Protein AF-A0A661IBY5-F1 (afdb_monomer)

Solvent-accessible surface area (backbone atoms only — not comparable to full-atom values): 14731 Å² total; per-residue (Å²): 134,57,73,58,75,64,47,50,61,53,36,30,60,38,70,73,54,52,90,86,41,91,53,37,62,61,53,56,55,45,55,76,77,47,67,54,70,49,49,44,50,26,24,50,53,49,31,54,47,47,69,77,36,74,86,63,82,76,91,47,66,57,61,52,40,50,54,43,28,51,52,54,51,50,49,51,52,42,51,48,53,51,49,49,52,52,54,47,53,54,40,55,52,47,32,53,56,52,47,72,73,55,27,54,91,99,48,69,50,47,81,74,47,68,88,78,39,56,78,84,49,46,64,60,50,53,54,25,54,53,53,39,53,75,67,70,52,62,72,91,77,50,40,56,61,64,45,45,71,61,52,49,73,69,51,51,54,51,44,55,62,77,42,32,88,76,51,46,72,51,32,48,63,44,79,51,91,97,41,74,44,73,57,53,50,72,68,55,47,54,53,50,51,51,55,52,50,52,42,49,52,27,45,76,68,78,40,72,62,70,47,90,82,49,47,69,61,66,52,48,47,47,53,48,56,52,35,52,44,72,70,51,81,57,64,75,55,41,52,74,61,43,72,80,50,84,80,64,70,83,86,90,124

Mean predicted aligned error: 5.13 Å

pLDDT: mean 91.82, std 5.19, range [57.56, 98.12]

Secondary structure (DSSP, 8-state):
--HHHHHHHHHHHHHT--TTSTTHHHHHHHHHHS-HHHHHHHHHHHHHHHHH-TT---S-HHHHHHHHHHHHHHHHHHHHHHHHHHHHHHHHHHHHHHHHHHSPTT---TTT-TTTS-HHHHHHHHHHHHHHHHTT--GGG--HHHHHHT--HHHHHHHHHHTHHHHGGGGS-EEETTEEEPP--HHHHHHHHHHHHHHHHHHHTTPPP-TTTS-HHHHHHHHHHHHHHTT---HHHHHHH-TT-SS---S--

Radius of gyration: 23.03 Å; Cα contacts (8 Å, |Δi|>4): 219; chains: 1; bounding box: 62×36×64 Å

Foldseek 3Di:
DDPLVVQLVLLCVLLVHDPPDPCSVVLSVCCVPDDSQLLSVLSNVSSVVCVVCVVDDDPDSNVSSVVSSVVLVLLLQLLLLLLVVLLLLLLVLVLVLVQVVQPDVVGQCSLVDLVNDDPLCNVLQVQLVVVCVVVVHDPVPDGSSSSSVSGDLVSSLSVCLVVVVSCQVLQDFDDDPPDTQHRADSVNSNLLSVLSVQQNVCSVVVHRRDCVSPHQARNLASSLSVCVSSVHDCVVVCCVSPVPCPRHDYDRD

Structure (mmCIF, N/CA/C/O backbone):
data_AF-A0A661IBY5-F1
#
_entry.id   AF-A0A661IBY5-F1
#
loop_
_atom_site.group_PDB
_atom_site.id
_atom_site.type_symbol
_atom_site.label_atom_id
_atom_site.label_alt_id
_atom_site.label_comp_id
_atom_site.label_asym_id
_atom_site.label_entity_id
_atom_site.label_seq_id
_atom_site.pdbx_PDB_ins_code
_atom_site.Cartn_x
_atom_site.Cartn_y
_atom_site.Cartn_z
_atom_site.occupancy
_atom_site.B_iso_or_equiv
_atom_site.auth_seq_id
_atom_site.auth_comp_id
_atom_site.auth_asym_id
_atom_site.auth_atom_id
_atom_site.pdbx_PDB_model_num
ATOM 1 N N . MET A 1 1 ? 3.894 2.003 32.533 1.00 57.56 1 MET A N 1
ATOM 2 C CA . MET A 1 1 ? 2.491 2.296 32.175 1.00 57.56 1 MET A CA 1
ATOM 3 C C . MET A 1 1 ? 2.182 1.506 30.915 1.00 57.56 1 MET A C 1
ATOM 5 O O . MET A 1 1 ? 2.933 1.646 29.957 1.00 57.56 1 MET A O 1
ATOM 9 N N . ASN A 1 2 ? 1.214 0.588 30.955 1.00 77.44 2 ASN A N 1
ATOM 10 C CA . ASN A 1 2 ? 0.897 -0.275 29.813 1.00 77.44 2 ASN A CA 1
ATOM 11 C C . ASN A 1 2 ? 0.189 0.558 28.726 1.00 77.44 2 ASN A C 1
ATOM 13 O O . ASN A 1 2 ? -0.515 1.514 29.041 1.00 77.44 2 ASN A O 1
ATOM 17 N N . LEU A 1 3 ? 0.351 0.205 27.449 1.00 73.25 3 LEU A N 1
ATOM 18 C CA . LEU A 1 3 ? -0.340 0.854 26.327 1.00 73.25 3 LEU A CA 1
ATOM 19 C C . LEU A 1 3 ? -1.870 0.834 26.515 1.00 73.25 3 LEU A C 1
ATOM 21 O O . LEU A 1 3 ? -2.556 1.794 26.170 1.00 73.25 3 LEU A O 1
ATOM 25 N N . ILE A 1 4 ? -2.391 -0.222 27.145 1.00 79.75 4 ILE A N 1
ATOM 26 C CA . ILE A 1 4 ? -3.804 -0.346 27.530 1.00 79.75 4 ILE A CA 1
ATOM 27 C C . ILE A 1 4 ? -4.218 0.748 28.527 1.00 79.75 4 ILE A C 1
ATOM 29 O O . ILE A 1 4 ? -5.293 1.331 28.378 1.00 79.75 4 ILE A O 1
ATOM 33 N N . ASP A 1 5 ? -3.360 1.079 29.497 1.00 80.81 5 ASP A N 1
ATOM 34 C CA . ASP A 1 5 ? -3.640 2.101 30.517 1.00 80.81 5 ASP A CA 1
ATOM 35 C C . ASP A 1 5 ? -3.726 3.509 29.910 1.00 80.81 5 ASP A C 1
ATOM 37 O O . ASP A 1 5 ? -4.381 4.385 30.471 1.00 80.81 5 ASP A O 1
ATOM 41 N N . ILE A 1 6 ? -3.085 3.719 28.756 1.00 82.81 6 ILE A N 1
ATOM 42 C CA . ILE A 1 6 ? -3.111 4.981 28.006 1.00 82.81 6 ILE A CA 1
ATOM 43 C C . ILE A 1 6 ? -4.383 5.082 27.158 1.00 82.81 6 ILE A C 1
ATOM 45 O O . ILE A 1 6 ? -5.062 6.104 27.183 1.00 82.81 6 ILE A O 1
ATOM 49 N N . VAL A 1 7 ? -4.725 4.024 26.415 1.00 86.56 7 VAL A N 1
ATOM 50 C CA . VAL A 1 7 ? -5.764 4.097 25.373 1.00 86.56 7 VAL A CA 1
ATOM 51 C C . VAL A 1 7 ? -7.172 3.817 25.906 1.00 86.56 7 VAL A C 1
ATOM 53 O O . VAL A 1 7 ? -8.143 4.407 25.429 1.00 86.56 7 VAL A O 1
ATOM 56 N N . LEU A 1 8 ? -7.323 2.953 26.914 1.00 91.44 8 LEU A N 1
ATOM 57 C CA . LEU A 1 8 ? -8.638 2.631 27.477 1.00 91.44 8 LEU A CA 1
ATOM 58 C C . LEU A 1 8 ? -9.381 3.874 28.019 1.00 91.44 8 LEU A C 1
ATOM 60 O O . LEU A 1 8 ? -10.579 3.995 27.748 1.00 91.44 8 LEU A O 1
ATOM 64 N N . PRO A 1 9 ? -8.740 4.826 28.732 1.00 92.88 9 PRO A N 1
ATOM 65 C CA . PRO A 1 9 ? -9.377 6.090 29.110 1.00 92.88 9 PRO A CA 1
ATOM 66 C C . PRO A 1 9 ? -9.953 6.876 27.925 1.00 92.88 9 PRO A C 1
ATOM 68 O O . PRO A 1 9 ? -11.065 7.400 28.025 1.00 92.88 9 PRO A O 1
ATOM 71 N N . GLU A 1 10 ? -9.241 6.919 26.797 1.00 93.88 10 GLU A N 1
ATOM 72 C CA . GLU A 1 10 ? -9.694 7.610 25.587 1.00 93.88 10 GLU A CA 1
ATOM 73 C C . GLU A 1 10 ? -10.916 6.920 24.974 1.00 93.88 10 GLU A C 1
ATOM 75 O O . GLU A 1 10 ? -11.929 7.573 24.720 1.00 93.88 10 GLU A O 1
ATOM 80 N N . ILE A 1 11 ? -10.873 5.590 24.830 1.00 94.69 11 ILE A N 1
ATOM 81 C CA . ILE A 1 11 ? -12.002 4.796 24.320 1.00 94.69 11 ILE A CA 1
ATOM 82 C C . ILE A 1 11 ? -13.244 5.007 25.196 1.00 94.69 11 ILE A C 1
ATOM 84 O O . ILE A 1 11 ? -14.337 5.246 24.683 1.00 94.69 11 ILE A O 1
ATOM 88 N N . LYS A 1 12 ? -13.093 4.984 26.527 1.00 94.06 12 LYS A N 1
ATOM 89 C CA . LYS A 1 12 ? -14.206 5.235 27.460 1.00 94.06 12 LYS A CA 1
ATOM 90 C C . LYS A 1 12 ? -14.823 6.614 27.264 1.00 94.06 12 LYS A C 1
ATOM 92 O O . LYS A 1 12 ? -16.048 6.737 27.252 1.00 94.06 12 LYS A O 1
ATOM 97 N N . SER A 1 13 ? -13.973 7.632 27.129 1.00 94.19 13 SER A N 1
ATOM 98 C CA . SER A 1 13 ? -14.390 9.016 26.902 1.00 94.19 13 SER A CA 1
ATOM 99 C C . SER A 1 13 ? -15.169 9.140 25.592 1.00 94.19 13 SER A C 1
ATOM 101 O O . SER A 1 13 ? -16.281 9.670 25.572 1.00 94.19 13 SER A O 1
ATOM 103 N N . ASN A 1 14 ? -14.642 8.552 24.518 1.00 95.50 14 ASN A N 1
ATOM 104 C CA . ASN A 1 14 ? -15.262 8.566 23.200 1.00 95.50 14 ASN A CA 1
ATOM 105 C C . ASN A 1 14 ? -16.630 7.864 23.183 1.00 95.50 14 ASN A C 1
ATOM 107 O O . ASN A 1 14 ? -17.585 8.388 22.609 1.00 95.50 14 ASN A O 1
ATOM 111 N N . LEU A 1 15 ? -16.756 6.729 23.875 1.00 94.25 15 LEU A N 1
ATOM 112 C CA . LEU A 1 15 ? -18.003 5.958 23.961 1.00 94.25 15 LEU A CA 1
ATOM 113 C C . LEU A 1 15 ? -18.983 6.472 25.029 1.00 94.25 15 LEU A C 1
ATOM 115 O O . LEU A 1 15 ? -20.120 5.996 25.088 1.00 94.25 15 LEU A O 1
ATOM 119 N N . ARG A 1 16 ? -18.564 7.444 25.855 1.00 92.75 16 ARG A N 1
ATOM 120 C CA . ARG A 1 16 ? -19.308 7.988 27.006 1.00 92.75 16 ARG A CA 1
ATOM 121 C C . ARG A 1 16 ? -19.715 6.913 28.024 1.00 92.75 16 ARG A C 1
ATOM 123 O O . ARG A 1 16 ? -20.837 6.912 28.525 1.00 92.75 16 ARG A O 1
ATOM 130 N N . ILE A 1 17 ? -18.798 5.998 28.337 1.00 92.00 17 ILE A N 1
ATOM 131 C CA . ILE A 1 17 ? -19.004 4.913 29.312 1.00 92.00 17 ILE A CA 1
ATOM 132 C C . ILE A 1 17 ? -18.096 5.068 30.537 1.00 92.00 17 ILE A C 1
ATOM 134 O O . ILE A 1 17 ? -17.033 5.686 30.487 1.00 92.00 17 ILE A O 1
ATOM 138 N N . ASN A 1 18 ? -18.484 4.452 31.654 1.00 90.69 18 ASN A N 1
ATOM 139 C CA . ASN A 1 18 ? -17.689 4.404 32.881 1.00 90.69 18 ASN A CA 1
ATOM 140 C C . ASN A 1 18 ? -17.570 2.962 33.407 1.00 90.69 18 ASN A C 1
ATOM 142 O O . ASN A 1 18 ? -18.141 2.040 32.835 1.00 90.69 18 ASN A O 1
ATOM 146 N N . ALA A 1 19 ? -16.828 2.768 34.502 1.00 86.88 19 ALA A N 1
ATOM 147 C CA . ALA A 1 19 ? -16.559 1.439 35.062 1.00 86.88 19 ALA A CA 1
ATOM 148 C C . ALA A 1 19 ? -17.803 0.710 35.610 1.00 86.88 19 ALA A C 1
ATOM 150 O O . ALA A 1 19 ? -17.735 -0.486 35.863 1.00 86.88 19 ALA A O 1
ATOM 151 N N . ARG A 1 20 ? -18.927 1.415 35.801 1.00 87.38 20 ARG A N 1
ATOM 152 C CA . ARG A 1 20 ? -20.206 0.841 36.247 1.00 87.38 20 ARG A CA 1
ATOM 153 C C . ARG A 1 20 ? -21.094 0.399 35.079 1.00 87.38 20 ARG A C 1
ATOM 155 O O . ARG A 1 20 ? -22.147 -0.180 35.315 1.00 87.38 20 ARG A O 1
ATOM 162 N N . ASN A 1 21 ? -20.713 0.697 33.835 1.00 90.62 21 ASN A N 1
ATOM 163 C CA . ASN A 1 21 ? -21.448 0.247 32.657 1.00 90.62 21 ASN A CA 1
ATOM 164 C C . ASN A 1 21 ? -21.314 -1.280 32.511 1.00 90.62 21 ASN A C 1
ATOM 166 O O . ASN A 1 21 ? -20.211 -1.813 32.628 1.00 90.62 21 ASN A O 1
ATOM 170 N N . SER A 1 22 ? -22.419 -1.974 32.230 1.00 91.69 22 SER A N 1
ATOM 171 C CA . SER A 1 22 ? -22.460 -3.440 32.108 1.00 91.69 22 SER A CA 1
ATOM 172 C C . SER A 1 22 ? -21.554 -3.993 31.000 1.00 91.69 22 SER A C 1
ATOM 174 O O . SER A 1 22 ? -21.113 -5.136 31.078 1.00 91.69 22 SER A O 1
ATOM 176 N N . GLU A 1 23 ? -21.228 -3.186 29.989 1.00 93.50 23 GLU A N 1
ATOM 177 C CA . GLU A 1 23 ? -20.351 -3.557 28.875 1.00 93.50 23 GLU A CA 1
ATOM 178 C C . GLU A 1 23 ? -18.890 -3.138 29.085 1.00 93.50 23 GLU A C 1
ATOM 180 O O . GLU A 1 23 ? -18.031 -3.463 28.264 1.00 93.50 23 GLU A O 1
ATOM 185 N N . TYR A 1 24 ? -18.574 -2.442 30.184 1.00 93.25 24 TYR A N 1
ATOM 186 C CA . TYR A 1 24 ? -17.227 -1.937 30.451 1.00 93.25 24 TYR A CA 1
ATOM 187 C C . TYR A 1 24 ? -16.173 -3.044 30.428 1.00 93.25 24 TYR A C 1
ATOM 189 O O . TYR A 1 24 ? -15.123 -2.882 29.806 1.00 93.25 24 TYR A O 1
ATOM 197 N N . GLN A 1 25 ? -16.462 -4.172 31.083 1.00 93.38 25 GLN A N 1
ATOM 198 C CA . GLN A 1 25 ? -15.525 -5.288 31.152 1.00 93.38 25 GLN A CA 1
ATOM 199 C C . GLN A 1 25 ? -15.269 -5.883 29.761 1.00 93.38 25 GLN A C 1
ATOM 201 O O . GLN A 1 25 ? -14.114 -6.079 29.406 1.00 93.38 25 GLN A O 1
ATOM 206 N N . LYS A 1 26 ? -16.307 -6.029 28.923 1.00 94.50 26 LYS A N 1
ATOM 207 C CA . LYS A 1 26 ? -16.163 -6.498 27.532 1.00 94.50 26 LYS A CA 1
ATOM 208 C C . LYS A 1 26 ? -15.245 -5.585 26.712 1.00 94.50 26 LYS A C 1
ATOM 210 O O . LYS A 1 26 ? -14.395 -6.060 25.968 1.00 94.50 26 LYS A O 1
ATOM 215 N N . ILE A 1 27 ? -15.393 -4.268 26.866 1.00 94.19 27 ILE A N 1
ATOM 216 C CA . ILE A 1 27 ? -14.563 -3.276 26.163 1.00 94.19 27 ILE A CA 1
ATOM 217 C C . ILE A 1 27 ? -13.123 -3.305 26.678 1.00 94.19 27 ILE A C 1
ATOM 219 O O . ILE A 1 27 ? -12.187 -3.234 25.886 1.00 94.19 27 ILE A O 1
ATOM 223 N N . LYS A 1 28 ? -12.931 -3.444 27.993 1.00 92.81 28 LYS A N 1
ATOM 224 C CA . LYS A 1 28 ? -11.602 -3.615 28.586 1.00 92.81 28 LYS A CA 1
ATOM 225 C C . LYS A 1 28 ? -10.929 -4.881 28.055 1.00 92.81 28 LYS A C 1
ATOM 227 O O . LYS A 1 28 ? -9.785 -4.807 27.619 1.00 92.81 28 LYS A O 1
ATOM 232 N N . ASP A 1 29 ? -11.631 -6.005 28.026 1.00 92.88 29 ASP A N 1
ATOM 233 C CA . ASP A 1 29 ? -11.088 -7.269 27.523 1.00 92.88 29 ASP A CA 1
ATOM 234 C C . ASP A 1 29 ? -10.758 -7.180 26.026 1.00 92.88 29 ASP A C 1
ATOM 236 O O . ASP A 1 29 ? -9.718 -7.662 25.592 1.00 92.88 29 ASP A O 1
ATOM 240 N N . ALA A 1 30 ? -11.552 -6.455 25.234 1.00 92.75 30 ALA A N 1
ATOM 241 C CA . ALA A 1 30 ? -11.233 -6.204 23.828 1.00 92.75 30 ALA A CA 1
ATOM 242 C C . ALA A 1 30 ? -9.889 -5.471 23.636 1.00 92.75 30 ALA A C 1
ATOM 244 O O . ALA A 1 30 ? -9.157 -5.772 22.694 1.00 92.75 30 ALA A O 1
ATOM 245 N N . THR A 1 31 ? -9.512 -4.554 24.539 1.00 91.12 31 THR A N 1
ATOM 246 C CA . THR A 1 31 ? -8.215 -3.848 24.447 1.00 91.12 31 THR A CA 1
ATOM 247 C C . THR A 1 31 ? -6.994 -4.751 24.643 1.00 91.12 31 THR A C 1
ATOM 249 O O . THR A 1 31 ? -5.896 -4.340 24.272 1.00 91.12 31 THR A O 1
ATOM 252 N N . SER A 1 32 ? -7.154 -5.955 25.207 1.00 89.38 32 SER A N 1
ATOM 253 C CA . SER A 1 32 ? -6.040 -6.889 25.421 1.00 89.38 32 SER A CA 1
ATOM 254 C C . SER A 1 32 ? -5.811 -7.854 24.256 1.00 89.38 32 SER A C 1
ATOM 256 O O . SER A 1 32 ? -4.712 -8.389 24.133 1.00 89.38 32 SER A O 1
ATOM 258 N N . VAL A 1 33 ? -6.815 -8.058 23.395 1.00 90.12 33 VAL A N 1
ATOM 259 C CA . VAL A 1 33 ? -6.750 -9.022 22.279 1.00 90.12 33 VAL A CA 1
ATOM 260 C C . VAL A 1 33 ? -6.775 -8.368 20.899 1.00 90.12 33 VAL A C 1
ATOM 262 O O . VAL A 1 33 ? -6.274 -8.949 19.939 1.00 90.12 33 VAL A O 1
ATOM 265 N N . LEU A 1 34 ? -7.350 -7.169 20.773 1.00 93.50 34 LEU A N 1
ATOM 266 C CA . LEU A 1 34 ? -7.496 -6.486 19.490 1.00 93.50 34 LEU A CA 1
ATOM 267 C C . LEU A 1 34 ? -6.348 -5.517 19.215 1.00 93.50 34 LEU A C 1
ATOM 269 O O . LEU A 1 34 ? -5.695 -4.995 20.118 1.00 93.50 34 LEU A O 1
ATOM 273 N N . ASN A 1 35 ? -6.160 -5.195 17.933 1.00 93.31 35 ASN A N 1
ATOM 274 C CA . ASN A 1 35 ? -5.264 -4.113 17.542 1.00 93.31 35 ASN A CA 1
ATOM 275 C C . ASN A 1 35 ? -5.764 -2.772 18.107 1.00 93.31 35 ASN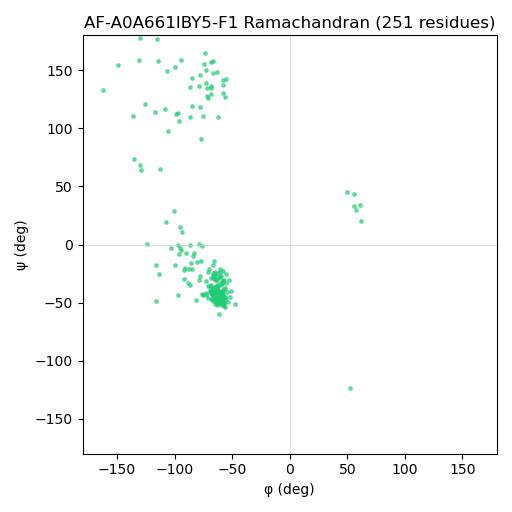 A C 1
ATOM 277 O O . ASN A 1 35 ? -6.768 -2.213 17.654 1.00 93.31 35 ASN A O 1
ATOM 281 N N . ILE A 1 36 ? -5.029 -2.252 19.087 1.00 92.31 36 ILE A N 1
ATOM 282 C CA . ILE A 1 36 ? -5.446 -1.102 19.886 1.00 92.31 36 ILE A CA 1
ATOM 283 C C .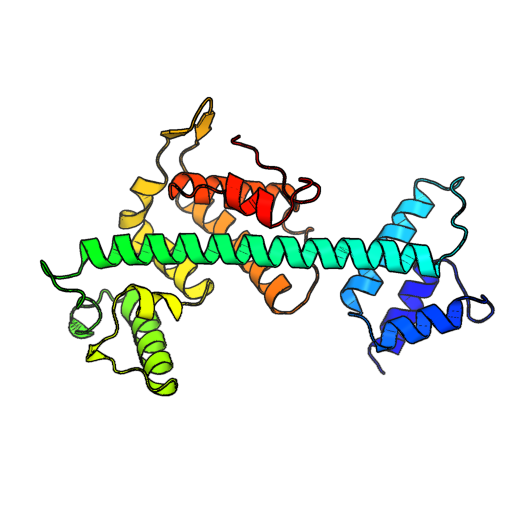 ILE A 1 36 ? -5.553 0.196 19.073 1.00 92.31 36 ILE A C 1
ATOM 285 O O . ILE A 1 36 ? -6.383 1.046 19.391 1.00 92.31 36 ILE A O 1
ATOM 289 N N . ALA A 1 37 ? -4.771 0.336 17.996 1.00 92.38 37 ALA A N 1
ATOM 290 C CA . ALA A 1 37 ? -4.823 1.511 17.130 1.00 92.38 37 ALA A CA 1
ATOM 291 C C . ALA A 1 37 ? -6.154 1.579 16.367 1.00 92.38 37 ALA A C 1
ATOM 293 O O . ALA A 1 37 ? -6.787 2.631 16.315 1.00 92.38 37 ALA A O 1
ATOM 294 N N . TYR A 1 38 ? -6.622 0.442 15.846 1.00 95.19 38 TYR A N 1
ATOM 295 C CA . TYR A 1 38 ? -7.928 0.349 15.191 1.00 95.19 38 TYR A CA 1
ATOM 296 C C . TYR A 1 38 ? -9.085 0.487 16.173 1.00 95.19 38 TYR A C 1
ATOM 298 O O . TYR A 1 38 ? -10.098 1.094 15.841 1.00 95.19 38 TYR A O 1
ATOM 306 N N . LEU A 1 39 ? -8.940 -0.040 17.389 1.00 95.12 39 LEU A N 1
ATOM 307 C CA . LEU A 1 39 ? -9.974 0.088 18.414 1.00 95.12 39 LEU A CA 1
ATOM 308 C C . LEU A 1 39 ? -10.143 1.545 18.867 1.00 95.12 39 LEU A C 1
ATOM 310 O O . LEU A 1 39 ? -11.269 2.023 19.022 1.00 95.12 39 LEU A O 1
ATOM 314 N N . LYS A 1 40 ? -9.029 2.272 19.016 1.00 94.81 40 LYS A N 1
ATOM 315 C CA . LYS A 1 40 ? -9.039 3.717 19.256 1.00 94.81 40 LYS A CA 1
ATOM 316 C C . LYS A 1 40 ? -9.730 4.455 18.111 1.00 94.81 40 LYS A C 1
ATOM 318 O O . LYS A 1 40 ? -10.684 5.183 18.380 1.00 94.81 40 LYS A O 1
ATOM 323 N N . LEU A 1 41 ? -9.318 4.211 16.866 1.00 95.06 41 LEU A N 1
ATOM 324 C CA . LEU A 1 41 ? -9.905 4.855 15.688 1.00 95.06 41 LEU A CA 1
ATOM 325 C C . LEU A 1 41 ? -11.414 4.583 15.574 1.00 95.06 41 LEU A C 1
ATOM 327 O O . LEU A 1 41 ? -12.197 5.507 15.381 1.00 95.06 41 LEU A O 1
ATOM 331 N N . ALA A 1 42 ? -11.843 3.339 15.805 1.00 96.88 42 ALA A N 1
ATOM 332 C CA . ALA A 1 42 ? -13.259 2.983 15.847 1.00 96.88 42 ALA A CA 1
ATOM 333 C C . ALA A 1 42 ? -14.016 3.801 16.904 1.00 96.88 42 ALA A C 1
ATOM 335 O O . ALA A 1 42 ? -15.092 4.329 16.635 1.00 96.88 42 ALA A O 1
ATOM 336 N N . SER A 1 43 ? -13.450 3.959 18.105 1.00 96.94 43 SER A N 1
ATOM 337 C CA . SER A 1 43 ? -14.074 4.781 19.146 1.00 96.94 43 SER A CA 1
ATOM 338 C C . SER A 1 43 ? -14.178 6.262 18.747 1.00 96.94 43 SER A C 1
ATOM 340 O O . SER A 1 43 ? -15.181 6.905 19.057 1.00 96.94 43 SER A O 1
ATOM 342 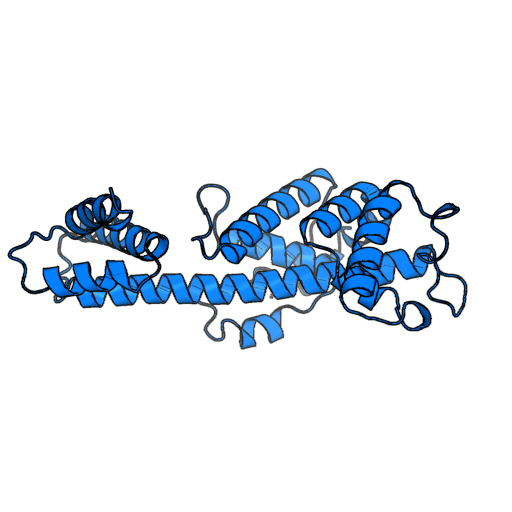N N . GLU A 1 44 ? -13.185 6.800 18.033 1.00 96.12 44 GLU A N 1
ATOM 343 C CA . GLU A 1 44 ? -13.186 8.179 17.530 1.00 96.12 44 GLU A CA 1
ATOM 344 C C . GLU A 1 44 ? -14.277 8.389 16.470 1.00 96.12 44 GLU A C 1
ATOM 346 O O . GLU A 1 44 ? -15.028 9.364 16.557 1.00 96.12 44 GLU A O 1
ATOM 351 N N . GLU A 1 45 ? -14.440 7.443 15.538 1.00 95.25 45 GLU A N 1
ATOM 352 C CA . GLU A 1 45 ? -15.540 7.460 14.564 1.00 95.25 45 GLU A CA 1
ATOM 353 C C . GLU A 1 45 ? -16.907 7.439 15.255 1.00 95.25 45 GLU A C 1
ATOM 355 O O . GLU A 1 45 ? -17.806 8.199 14.891 1.00 95.25 45 GLU A O 1
ATOM 360 N N . ILE A 1 46 ? -17.061 6.623 16.301 1.00 96.12 46 ILE A N 1
ATOM 361 C CA . ILE A 1 46 ? -18.313 6.532 17.063 1.00 96.12 46 ILE A CA 1
ATOM 362 C C . ILE A 1 46 ? -18.602 7.837 17.797 1.00 96.12 46 ILE A C 1
ATOM 364 O O . ILE A 1 46 ? -19.744 8.301 17.795 1.00 96.12 46 ILE A O 1
ATOM 368 N N . LYS A 1 47 ? -17.585 8.463 18.398 1.00 96.19 47 LYS A N 1
ATOM 369 C CA . LYS A 1 47 ? -17.731 9.778 19.029 1.00 96.19 47 LYS A CA 1
ATOM 370 C C . LYS A 1 47 ? -18.221 10.812 18.020 1.00 96.19 47 LYS A C 1
ATOM 372 O O . LYS A 1 47 ? -19.186 11.517 18.316 1.00 96.19 47 LYS A O 1
ATOM 377 N N . TYR A 1 48 ? -17.589 10.882 16.849 1.00 95.38 48 TYR A N 1
ATOM 378 C CA . TYR A 1 48 ? -17.998 11.793 15.782 1.00 95.38 48 TYR A CA 1
ATOM 379 C C . TYR A 1 48 ? -19.429 11.495 15.312 1.00 95.38 48 TYR A C 1
ATOM 381 O O . TYR A 1 48 ? -20.253 12.401 15.196 1.00 95.38 48 TYR A O 1
ATOM 389 N N . PHE A 1 49 ? -19.776 10.223 15.119 1.00 94.75 49 PHE A N 1
ATOM 390 C CA . PHE A 1 49 ? -21.124 9.812 14.737 1.00 94.75 49 PHE A CA 1
ATOM 391 C C . PHE A 1 49 ? -22.176 10.239 15.771 1.00 94.75 49 PHE A C 1
ATOM 393 O O . PHE A 1 49 ? -23.183 10.838 15.401 1.00 94.75 49 PHE A O 1
ATOM 400 N N . MET A 1 50 ? -21.928 9.997 17.062 1.00 93.62 50 MET A N 1
ATOM 401 C CA . MET A 1 50 ? -22.825 10.392 18.155 1.00 93.62 50 MET A CA 1
ATOM 402 C C . MET A 1 50 ? -22.967 11.912 18.295 1.00 93.62 50 MET A C 1
ATOM 404 O O . MET A 1 50 ? -24.007 12.387 18.743 1.00 93.62 50 MET A O 1
ATOM 408 N N . GLN A 1 51 ? -21.928 12.679 17.956 1.00 94.12 51 GLN A N 1
ATOM 409 C CA . GLN A 1 51 ? -21.986 14.144 17.950 1.00 94.12 51 GLN A CA 1
ATOM 410 C C . GLN A 1 51 ? -22.880 14.669 16.822 1.00 94.12 51 GLN A C 1
ATOM 412 O O . GLN A 1 51 ? -23.640 15.605 17.048 1.00 94.12 51 GLN A O 1
ATOM 417 N N . ASN A 1 52 ? -22.824 14.046 15.643 1.00 95.19 52 ASN A N 1
ATOM 418 C CA . ASN A 1 52 ? -23.621 14.456 14.485 1.00 95.19 52 ASN A CA 1
ATOM 419 C C . ASN A 1 52 ? -25.031 13.847 14.454 1.00 95.19 52 ASN A C 1
ATOM 421 O O . ASN A 1 52 ? -25.890 14.342 13.734 1.00 95.19 52 ASN A O 1
ATOM 425 N N . ASN A 1 53 ? -25.288 12.795 15.238 1.00 93.06 53 ASN A N 1
ATOM 426 C CA . ASN A 1 53 ? -26.576 12.098 15.297 1.00 93.06 53 ASN A CA 1
ATOM 427 C C . ASN A 1 53 ? -27.052 11.944 16.754 1.00 93.06 53 ASN A C 1
ATOM 429 O O . ASN A 1 53 ? -27.155 10.821 17.254 1.00 93.06 53 ASN A O 1
ATOM 433 N N . PRO A 1 54 ? -27.339 13.048 17.470 1.00 88.62 54 PRO A N 1
ATOM 434 C CA . PRO A 1 54 ? -27.633 13.008 18.905 1.00 88.62 54 PRO A CA 1
ATOM 435 C C . PRO A 1 54 ? -28.924 12.250 19.255 1.00 88.62 54 PRO A C 1
ATOM 437 O O . PRO A 1 54 ? -29.049 11.757 20.373 1.00 88.62 54 PRO A O 1
ATOM 440 N N . SER A 1 55 ? -29.871 12.141 18.318 1.00 89.12 55 SER A N 1
ATOM 441 C CA . SER A 1 55 ? -31.126 11.395 18.480 1.00 89.12 55 SER A CA 1
ATOM 442 C C . SER A 1 55 ? -30.995 9.895 18.198 1.00 89.12 55 SER A C 1
ATOM 444 O O . SER A 1 55 ? -31.927 9.141 18.473 1.00 89.12 55 SER A O 1
ATOM 446 N N . HIS A 1 56 ? -29.865 9.440 17.648 1.00 89.56 56 HIS A N 1
ATOM 447 C CA . HIS A 1 56 ? -29.671 8.034 17.317 1.00 89.56 56 HIS A CA 1
ATOM 448 C C . HIS A 1 56 ? -29.340 7.224 18.575 1.00 89.56 56 HIS A C 1
ATOM 450 O O . HIS A 1 56 ? -28.319 7.449 19.231 1.00 89.56 56 HIS A O 1
ATOM 456 N N . ASN A 1 57 ? -30.195 6.255 18.902 1.00 85.12 57 ASN A N 1
ATOM 457 C CA . ASN A 1 57 ? -29.984 5.392 20.055 1.00 85.12 57 ASN A CA 1
ATOM 458 C C . ASN A 1 57 ? -29.064 4.214 19.697 1.00 85.12 57 ASN A C 1
ATOM 460 O O . ASN A 1 57 ? -29.399 3.393 18.848 1.00 85.12 57 ASN A O 1
ATOM 464 N N . ILE A 1 58 ? -27.917 4.117 20.372 1.00 88.69 58 ILE A N 1
ATOM 465 C CA . ILE A 1 58 ? -27.009 2.970 20.258 1.00 88.69 58 ILE A CA 1
ATOM 466 C C . ILE A 1 58 ? -27.323 2.009 21.406 1.00 88.69 58 ILE A C 1
ATOM 468 O O . ILE A 1 58 ? -26.958 2.288 22.548 1.00 88.69 58 ILE A O 1
ATOM 472 N N . ASN A 1 59 ? -27.963 0.883 21.083 1.00 88.00 59 ASN A N 1
ATOM 473 C CA . ASN A 1 59 ? -28.416 -0.111 22.064 1.00 88.00 59 ASN A CA 1
ATOM 474 C C . ASN A 1 59 ? -27.257 -0.789 22.818 1.00 88.00 59 ASN A C 1
ATOM 476 O O . ASN A 1 59 ? -27.309 -0.901 24.039 1.00 88.00 59 ASN A O 1
ATOM 480 N N . SER A 1 60 ? -26.202 -1.200 22.106 1.00 94.56 60 SER A N 1
ATOM 481 C CA . SER A 1 60 ? -24.970 -1.758 22.682 1.00 94.56 60 SER A CA 1
ATOM 482 C C . SER A 1 60 ? -23.765 -0.971 22.175 1.00 94.56 60 SER A C 1
ATOM 484 O O . SER A 1 60 ? -23.520 -0.883 20.970 1.00 94.56 60 SER A O 1
ATOM 486 N N . LYS A 1 61 ? -22.992 -0.383 23.094 1.00 93.38 61 LYS A N 1
ATOM 487 C CA . LYS A 1 61 ? -21.748 0.325 22.757 1.00 93.38 61 LYS A CA 1
ATOM 488 C C . LYS A 1 61 ? -20.670 -0.659 22.343 1.00 93.38 61 LYS A C 1
ATOM 490 O O . LYS A 1 61 ? -19.883 -0.341 21.455 1.00 93.38 61 LYS A O 1
ATOM 495 N N . PHE A 1 62 ? -20.642 -1.831 22.972 1.00 95.44 62 PHE A N 1
ATOM 496 C CA . PHE A 1 62 ? -19.695 -2.880 22.628 1.00 95.44 62 PHE A CA 1
ATOM 497 C C . PHE A 1 62 ? -19.929 -3.421 21.213 1.00 95.44 62 PHE A C 1
ATOM 499 O O . PHE A 1 62 ? -18.995 -3.436 20.418 1.00 95.44 62 PHE A O 1
ATOM 506 N N . GLU A 1 63 ? -21.159 -3.803 20.861 1.00 96.00 63 GLU A N 1
ATOM 507 C CA . GLU A 1 63 ? -21.458 -4.321 19.518 1.00 96.00 63 GLU A CA 1
ATOM 508 C C . GLU A 1 63 ? -21.199 -3.267 18.439 1.00 96.00 63 GLU A C 1
ATOM 510 O O . GLU A 1 63 ? -20.593 -3.568 17.411 1.00 96.00 63 GLU A O 1
ATOM 515 N N . TYR A 1 64 ? -21.573 -2.010 18.697 1.00 96.00 64 TYR A N 1
ATOM 516 C CA . TYR A 1 64 ? -21.323 -0.908 17.767 1.00 96.00 64 TYR A CA 1
ATOM 517 C C . TYR A 1 64 ? -19.818 -0.630 17.584 1.00 96.00 64 TYR A C 1
ATOM 519 O O . TYR A 1 64 ? -19.354 -0.401 16.462 1.00 96.00 64 TYR A O 1
ATOM 527 N N . LEU A 1 65 ? -19.035 -0.713 18.670 1.00 96.94 65 LEU A N 1
ATOM 528 C CA . LEU A 1 65 ? -17.571 -0.651 18.629 1.00 96.94 65 LEU A CA 1
ATOM 529 C C . LEU A 1 65 ? -16.984 -1.786 17.796 1.00 96.94 65 LEU A C 1
ATOM 531 O O . LEU A 1 65 ? -16.169 -1.521 16.915 1.00 96.94 65 LEU A O 1
ATOM 535 N N . MET A 1 66 ? -17.421 -3.023 18.028 1.00 97.50 66 MET A N 1
ATOM 536 C CA . MET A 1 66 ? -16.938 -4.188 17.288 1.00 97.50 66 MET A CA 1
ATOM 537 C C . MET A 1 66 ? -17.307 -4.128 15.805 1.00 97.50 66 MET A C 1
ATOM 539 O O . MET A 1 66 ? -16.470 -4.440 14.963 1.00 97.50 66 MET A O 1
ATOM 543 N N . GLY A 1 67 ? -18.512 -3.670 15.463 1.00 97.25 67 GLY A N 1
ATOM 544 C CA . GLY A 1 67 ? -18.918 -3.465 14.071 1.00 97.25 67 GLY A CA 1
ATOM 545 C C . GLY A 1 67 ? -18.047 -2.428 13.356 1.00 97.25 67 GLY A C 1
ATOM 546 O O . GLY A 1 67 ? -17.558 -2.680 12.254 1.00 97.25 67 GLY A O 1
ATOM 547 N N . THR A 1 68 ? -17.782 -1.293 14.010 1.00 97.06 68 THR A N 1
ATOM 548 C CA . THR A 1 68 ? -16.918 -0.231 13.465 1.00 97.06 68 THR A CA 1
ATOM 549 C C . THR A 1 68 ? -15.466 -0.702 13.341 1.00 97.06 68 THR A C 1
ATOM 551 O O . THR A 1 68 ? -14.834 -0.517 12.304 1.00 97.06 68 THR A O 1
ATOM 554 N N . TYR A 1 69 ? -14.954 -1.390 14.362 1.00 97.38 69 TYR A N 1
ATOM 555 C CA . TYR A 1 69 ? -13.632 -2.010 14.344 1.00 97.38 69 TYR A CA 1
ATOM 556 C C . TYR A 1 69 ? -13.486 -2.999 13.180 1.00 97.38 69 TYR A C 1
ATOM 558 O O . TYR A 1 69 ? -12.557 -2.884 12.385 1.00 97.38 69 TYR A O 1
ATOM 566 N N . ASN A 1 70 ? -14.435 -3.925 13.025 1.00 96.69 70 ASN A N 1
ATOM 567 C CA . ASN A 1 70 ? -14.406 -4.929 11.962 1.00 96.69 70 ASN A CA 1
ATOM 568 C C . ASN A 1 70 ? -14.461 -4.292 10.569 1.00 96.69 70 ASN A C 1
ATOM 570 O O . ASN A 1 70 ? -13.782 -4.760 9.657 1.00 96.69 70 ASN A O 1
ATOM 574 N N . LYS A 1 71 ? -15.210 -3.194 10.401 1.00 95.81 71 LYS A N 1
ATOM 575 C CA . LYS A 1 71 ? -15.217 -2.414 9.156 1.00 95.81 71 LYS A CA 1
ATOM 576 C C . LY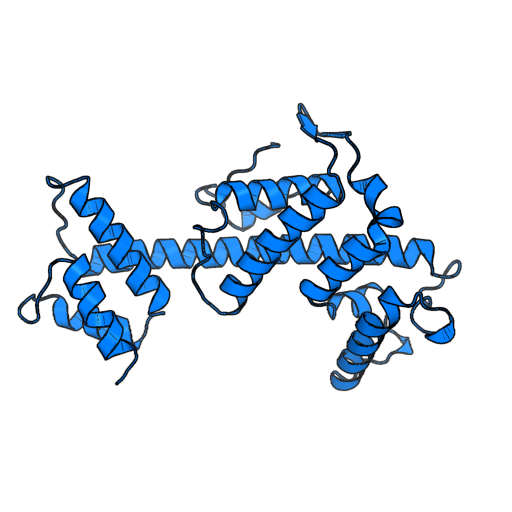S A 1 71 ? -13.829 -1.852 8.832 1.00 95.81 71 LYS A C 1
ATOM 578 O O . LYS A 1 71 ? -13.393 -1.958 7.688 1.00 95.81 71 LYS A O 1
ATOM 583 N N . LEU A 1 72 ? -13.125 -1.299 9.821 1.00 95.81 72 LEU A N 1
ATOM 584 C CA . LEU A 1 72 ? -11.768 -0.775 9.638 1.00 95.81 72 LEU A CA 1
ATOM 585 C C . LEU A 1 72 ? -10.745 -1.883 9.348 1.00 95.81 72 LEU A C 1
ATOM 587 O O . LEU A 1 72 ? -9.862 -1.702 8.513 1.00 95.81 72 LEU A O 1
ATOM 591 N N . ILE A 1 73 ? -10.878 -3.049 9.988 1.00 96.00 73 ILE A N 1
ATOM 592 C CA . ILE A 1 73 ? -10.041 -4.220 9.687 1.00 96.00 73 ILE A CA 1
ATOM 593 C C . ILE A 1 73 ? -10.291 -4.725 8.264 1.00 96.00 73 ILE A C 1
ATOM 595 O O . ILE A 1 73 ? -9.335 -4.999 7.538 1.00 96.00 73 ILE A O 1
ATOM 599 N N . ARG A 1 74 ? -11.554 -4.793 7.829 1.00 95.50 74 ARG A N 1
ATOM 600 C CA . ARG A 1 74 ? -11.902 -5.146 6.447 1.00 95.50 74 ARG A CA 1
ATOM 601 C C . ARG A 1 74 ? -11.276 -4.169 5.452 1.00 95.50 74 ARG A C 1
ATOM 603 O O . ARG A 1 74 ? -10.722 -4.591 4.442 1.00 95.50 74 ARG A O 1
ATOM 610 N N . GLU A 1 75 ? -11.319 -2.873 5.751 1.00 95.19 75 GLU A N 1
ATOM 611 C CA . GLU A 1 75 ? -10.643 -1.859 4.942 1.00 95.19 75 GLU A CA 1
ATOM 612 C C . GLU A 1 75 ? -9.141 -2.084 4.853 1.00 95.19 75 GLU A C 1
ATOM 614 O O . GLU A 1 75 ? -8.589 -2.078 3.754 1.00 95.19 75 GLU A O 1
ATOM 619 N N . HIS A 1 76 ? -8.488 -2.332 5.984 1.00 95.88 76 HIS A N 1
ATOM 620 C CA . HIS A 1 76 ? -7.066 -2.632 6.009 1.00 95.88 76 HIS A CA 1
ATOM 621 C C . HIS A 1 76 ? -6.711 -3.824 5.114 1.00 95.88 76 HIS A C 1
ATOM 623 O O . HIS A 1 76 ? -5.756 -3.742 4.347 1.00 95.88 76 HIS A O 1
ATOM 629 N N . GLN A 1 77 ? -7.486 -4.908 5.179 1.00 95.31 77 GLN A N 1
ATOM 630 C CA . GLN A 1 77 ? -7.263 -6.108 4.368 1.00 95.31 77 GLN A CA 1
ATOM 631 C C . GLN A 1 77 ? -7.423 -5.829 2.870 1.00 95.31 77 GLN A C 1
ATOM 633 O O . GLN A 1 77 ? -6.567 -6.216 2.075 1.00 95.31 77 GLN A O 1
ATOM 638 N N . ILE A 1 78 ? -8.479 -5.111 2.487 1.00 96.31 78 ILE A N 1
ATOM 639 C CA . ILE A 1 78 ? -8.715 -4.720 1.092 1.00 96.31 78 ILE A CA 1
ATOM 640 C C . ILE A 1 78 ? -7.580 -3.827 0.583 1.00 96.31 78 ILE A C 1
ATOM 642 O O . ILE A 1 78 ? -7.027 -4.072 -0.489 1.00 96.31 78 ILE A O 1
ATOM 646 N N . MET A 1 79 ? -7.174 -2.831 1.374 1.00 96.69 79 MET A N 1
ATOM 647 C CA . MET A 1 79 ? -6.068 -1.946 1.015 1.00 96.69 79 MET A CA 1
ATOM 648 C C . MET A 1 79 ? -4.731 -2.692 0.952 1.00 96.69 79 MET A C 1
ATOM 650 O O . MET A 1 79 ? -3.941 -2.414 0.054 1.00 96.69 79 MET A O 1
ATOM 654 N N . PHE A 1 80 ? -4.480 -3.658 1.843 1.00 96.12 80 PHE A N 1
ATOM 655 C CA . PHE A 1 80 ? -3.300 -4.527 1.796 1.00 96.12 80 PHE A CA 1
ATOM 656 C C . PHE A 1 80 ? -3.216 -5.274 0.466 1.00 96.12 80 PHE A C 1
ATOM 658 O O . PHE A 1 80 ? -2.187 -5.221 -0.208 1.00 96.12 80 PHE A O 1
ATOM 665 N N . LEU A 1 81 ? -4.309 -5.922 0.057 1.00 96.06 81 LEU A N 1
ATOM 666 C CA . LEU A 1 81 ? -4.358 -6.671 -1.197 1.00 96.06 81 LEU A CA 1
ATOM 667 C C . LEU A 1 81 ? -4.193 -5.747 -2.409 1.00 96.06 81 LEU A C 1
ATOM 669 O O . LEU A 1 81 ? -3.396 -6.046 -3.296 1.00 96.06 81 LEU A O 1
ATOM 673 N N . LEU A 1 82 ? -4.863 -4.592 -2.419 1.00 96.62 82 LEU A N 1
ATOM 674 C CA . LEU A 1 82 ? -4.735 -3.606 -3.493 1.00 96.62 82 LEU A CA 1
ATOM 675 C C . LEU A 1 82 ? -3.302 -3.064 -3.623 1.00 96.62 82 LEU A C 1
ATOM 677 O O . LEU A 1 82 ? -2.769 -2.969 -4.728 1.00 96.62 82 LEU A O 1
ATOM 681 N N . LEU A 1 83 ? -2.649 -2.748 -2.503 1.00 96.56 83 LEU A N 1
ATOM 682 C CA . LEU A 1 83 ? -1.254 -2.304 -2.483 1.00 96.56 83 LEU A CA 1
ATOM 683 C C . LEU A 1 83 ? -0.299 -3.406 -2.955 1.00 96.56 83 LEU A C 1
ATOM 685 O O . LEU A 1 83 ? 0.671 -3.110 -3.650 1.00 96.56 83 LEU A O 1
ATOM 689 N N . ASN A 1 84 ? -0.583 -4.669 -2.626 1.00 94.88 84 ASN A N 1
ATOM 690 C CA . ASN A 1 84 ? 0.195 -5.809 -3.102 1.00 94.88 84 ASN A CA 1
ATOM 691 C C . ASN A 1 84 ? 0.069 -6.001 -4.622 1.00 94.88 84 ASN A C 1
ATOM 693 O O . ASN A 1 84 ? 1.072 -6.204 -5.307 1.00 94.88 84 ASN A O 1
ATOM 697 N N . VAL A 1 85 ? -1.146 -5.879 -5.165 1.00 95.25 85 VAL A N 1
ATOM 698 C CA . VAL A 1 85 ? -1.398 -5.886 -6.618 1.00 95.25 85 VAL A CA 1
ATOM 699 C C . VAL A 1 85 ? -0.631 -4.751 -7.291 1.00 95.25 85 VAL A C 1
ATOM 701 O O . VAL A 1 85 ? 0.077 -4.980 -8.273 1.00 95.25 85 VAL A O 1
ATOM 704 N N . PHE A 1 86 ? -0.713 -3.543 -6.726 1.00 96.62 86 PHE A N 1
ATOM 705 C CA . PHE A 1 86 ? 0.010 -2.381 -7.228 1.00 96.62 86 PHE A CA 1
ATOM 706 C C . PHE A 1 86 ? 1.528 -2.618 -7.260 1.00 96.62 86 PHE A C 1
ATOM 708 O O . PHE A 1 86 ? 2.167 -2.415 -8.293 1.00 96.62 86 PHE A O 1
ATOM 715 N N . GLU A 1 87 ? 2.107 -3.076 -6.145 1.00 95.88 87 GLU A N 1
ATOM 716 C CA . GLU A 1 87 ? 3.544 -3.344 -6.025 1.00 95.88 87 GLU A CA 1
ATOM 717 C C . GLU A 1 87 ? 3.994 -4.434 -7.012 1.00 95.88 87 GLU A C 1
ATOM 719 O O . GLU A 1 87 ? 5.032 -4.292 -7.658 1.00 95.88 87 GLU A O 1
ATOM 724 N N . THR A 1 88 ? 3.185 -5.482 -7.187 1.00 94.62 88 THR A N 1
ATOM 725 C CA . THR A 1 88 ? 3.451 -6.577 -8.131 1.00 94.62 88 THR A CA 1
ATOM 726 C C . THR A 1 88 ? 3.470 -6.083 -9.574 1.00 94.62 88 THR A C 1
ATOM 728 O O . THR A 1 88 ? 4.437 -6.322 -10.291 1.00 94.62 88 THR A O 1
ATOM 731 N N . ALA A 1 89 ? 2.457 -5.328 -9.999 1.00 95.50 89 ALA A N 1
ATOM 732 C CA . ALA A 1 89 ? 2.398 -4.788 -11.354 1.00 95.50 89 ALA A CA 1
ATOM 733 C C . ALA A 1 89 ? 3.566 -3.830 -11.651 1.00 95.50 89 ALA A C 1
ATOM 735 O O . ALA A 1 89 ? 4.169 -3.886 -12.727 1.00 95.50 89 ALA A O 1
ATOM 736 N N . LEU A 1 90 ? 3.919 -2.982 -10.679 1.00 96.19 90 LEU A N 1
ATOM 737 C CA . LEU A 1 90 ? 5.055 -2.068 -10.772 1.00 96.19 90 LEU A CA 1
ATOM 738 C C . LEU A 1 90 ? 6.376 -2.833 -10.951 1.00 96.19 90 LEU A C 1
ATOM 740 O O . LEU A 1 90 ? 7.195 -2.475 -11.805 1.00 96.19 90 LEU A O 1
ATOM 744 N N . ARG A 1 91 ? 6.559 -3.899 -10.166 1.00 95.75 91 ARG A N 1
ATOM 745 C CA . ARG A 1 91 ? 7.717 -4.792 -10.215 1.00 95.75 91 ARG A CA 1
ATOM 746 C C . ARG A 1 91 ? 7.822 -5.509 -11.557 1.00 95.75 91 ARG A C 1
ATOM 748 O O . ARG A 1 91 ? 8.858 -5.409 -12.208 1.00 95.75 91 ARG A O 1
ATOM 755 N N . SER A 1 92 ? 6.752 -6.164 -12.006 1.00 95.06 92 SER A N 1
ATOM 756 C CA . SER A 1 92 ? 6.740 -6.899 -13.274 1.00 95.06 92 SER A CA 1
ATOM 757 C C . SER A 1 92 ? 7.003 -5.985 -14.467 1.00 95.06 92 SER A C 1
ATOM 759 O O . SER A 1 92 ? 7.765 -6.351 -15.361 1.00 95.06 92 SER A O 1
ATOM 761 N N . LYS A 1 93 ? 6.420 -4.776 -14.486 1.00 96.12 93 LYS A N 1
ATOM 762 C CA . LYS A 1 93 ? 6.684 -3.831 -15.575 1.00 96.12 93 LYS A CA 1
ATOM 763 C C . LYS A 1 93 ? 8.150 -3.416 -15.606 1.00 96.12 93 LYS A C 1
ATOM 765 O O . LYS A 1 93 ? 8.747 -3.410 -16.676 1.00 96.12 93 LYS A O 1
ATOM 770 N N . ALA A 1 94 ? 8.728 -3.103 -14.451 1.00 94.56 94 ALA A N 1
ATOM 771 C CA . ALA A 1 94 ? 10.120 -2.697 -14.395 1.00 94.56 94 ALA A CA 1
ATOM 772 C C . ALA A 1 94 ? 11.089 -3.819 -14.767 1.00 94.56 94 ALA A C 1
ATOM 774 O O . ALA A 1 94 ? 12.038 -3.554 -15.498 1.00 94.56 94 ALA A O 1
ATOM 775 N N . ALA A 1 95 ? 10.818 -5.053 -14.336 1.00 94.69 95 ALA A N 1
ATOM 776 C CA . ALA A 1 95 ? 11.588 -6.225 -14.736 1.00 94.69 95 ALA A CA 1
ATOM 777 C C . ALA A 1 95 ? 11.666 -6.341 -16.266 1.00 94.69 95 ALA A C 1
ATOM 779 O O . ALA A 1 95 ? 12.756 -6.432 -16.825 1.00 94.69 95 ALA A O 1
ATOM 780 N N . ILE A 1 96 ? 10.518 -6.243 -16.947 1.00 93.75 96 ILE A N 1
ATOM 781 C CA . ILE A 1 96 ? 10.448 -6.303 -18.414 1.00 93.75 96 ILE A CA 1
ATOM 782 C C . ILE A 1 96 ? 11.212 -5.138 -19.045 1.00 93.75 96 ILE A C 1
ATOM 784 O O . ILE A 1 96 ? 12.042 -5.358 -19.923 1.00 93.75 96 ILE A O 1
ATOM 788 N N . THR A 1 97 ? 10.953 -3.904 -18.604 1.00 92.88 97 THR A N 1
ATOM 789 C CA . THR A 1 97 ? 11.578 -2.713 -19.192 1.00 92.88 97 THR A CA 1
ATOM 790 C C . THR A 1 97 ? 13.100 -2.742 -19.044 1.00 92.88 97 THR A C 1
ATOM 792 O O . THR A 1 97 ? 13.808 -2.549 -20.029 1.00 92.88 97 THR A O 1
ATOM 795 N N . ILE A 1 98 ? 13.615 -3.030 -17.847 1.00 91.44 98 ILE A N 1
ATOM 796 C CA . ILE A 1 98 ? 15.059 -3.067 -17.587 1.00 91.44 98 ILE A CA 1
ATOM 797 C C . ILE A 1 98 ? 15.714 -4.241 -18.318 1.00 91.44 98 ILE A C 1
ATOM 799 O O . ILE A 1 98 ? 16.699 -4.031 -19.023 1.00 91.44 98 ILE A O 1
ATOM 803 N N . SER A 1 99 ? 15.142 -5.448 -18.235 1.00 91.69 99 SER A N 1
ATOM 804 C CA . SER A 1 99 ? 15.684 -6.611 -18.951 1.00 91.69 99 SER A CA 1
ATOM 805 C C . SER A 1 99 ? 15.729 -6.359 -20.461 1.00 91.69 99 SER A C 1
ATOM 807 O O . SER A 1 99 ? 16.749 -6.639 -21.084 1.00 91.69 99 SER A O 1
ATOM 809 N N . SER A 1 100 ? 14.697 -5.734 -21.044 1.00 89.38 100 SER A N 1
ATOM 810 C CA . SER A 1 100 ? 14.672 -5.4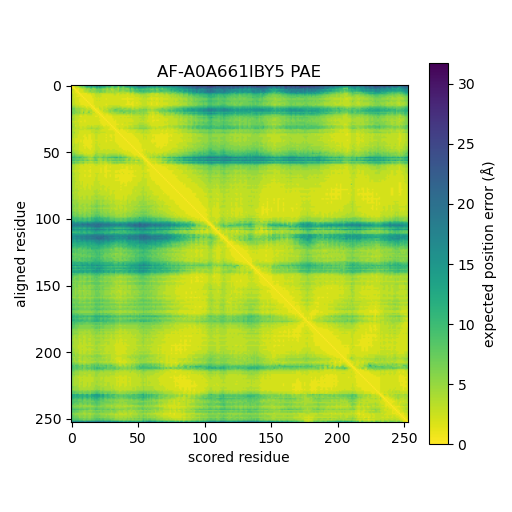15 -22.480 1.00 89.38 100 SER A CA 1
ATOM 811 C C . SER A 1 100 ? 15.733 -4.402 -22.920 1.00 89.38 100 SER A C 1
ATOM 813 O O . SER A 1 100 ? 16.131 -4.403 -24.081 1.00 89.38 100 SER A O 1
ATOM 815 N N . GLN A 1 101 ? 16.183 -3.534 -22.010 1.00 87.69 101 GLN A N 1
ATOM 816 C CA . GLN A 1 101 ? 17.164 -2.496 -22.312 1.00 87.69 101 GLN A CA 1
ATOM 817 C C . GLN A 1 101 ? 18.606 -2.998 -22.170 1.00 87.69 101 GLN A C 1
ATOM 819 O O . GLN A 1 101 ? 19.475 -2.544 -22.912 1.00 87.69 101 GLN A O 1
ATOM 824 N N . TYR A 1 102 ? 18.866 -3.890 -21.211 1.00 87.06 102 TYR A N 1
ATOM 825 C CA . TYR A 1 102 ? 20.232 -4.245 -20.822 1.00 87.06 102 TYR A CA 1
ATOM 826 C C . TYR A 1 102 ? 20.620 -5.702 -21.078 1.00 87.06 102 TYR A C 1
ATOM 828 O O . TYR A 1 102 ? 21.812 -6.002 -21.068 1.00 87.06 102 TYR A O 1
ATOM 836 N N . SER A 1 103 ? 19.669 -6.615 -21.286 1.00 86.00 103 SER A N 1
ATOM 837 C CA . SER A 1 103 ? 20.018 -8.023 -21.511 1.00 86.00 103 SER A CA 1
ATOM 838 C C . SER A 1 103 ? 20.512 -8.253 -22.932 1.00 86.00 103 SER A C 1
ATOM 840 O O . SER A 1 103 ? 20.019 -7.643 -23.885 1.00 86.00 103 SER A O 1
ATOM 842 N N . ALA A 1 104 ? 21.463 -9.175 -23.087 1.00 83.12 104 ALA A N 1
ATOM 843 C CA . ALA A 1 104 ? 21.875 -9.623 -24.408 1.00 83.12 104 ALA A CA 1
ATOM 844 C C . ALA A 1 104 ? 20.747 -10.399 -25.113 1.00 83.12 104 ALA A C 1
ATOM 846 O O . ALA A 1 104 ? 19.845 -10.960 -24.489 1.00 83.12 104 ALA A O 1
ATOM 847 N N . VAL A 1 105 ? 20.807 -10.464 -26.446 1.00 80.75 105 VAL A N 1
ATOM 848 C CA . VAL A 1 105 ? 19.833 -11.217 -27.249 1.00 80.75 105 VAL A CA 1
ATOM 849 C C . VAL A 1 105 ? 19.796 -12.678 -26.784 1.00 80.75 105 VAL A C 1
ATOM 851 O O . VAL A 1 105 ? 20.828 -13.343 -26.747 1.00 80.75 105 VAL A O 1
ATOM 854 N N . ASN A 1 106 ? 18.598 -13.180 -26.463 1.00 81.25 106 ASN A N 1
ATOM 855 C CA . ASN A 1 106 ? 18.346 -14.534 -25.943 1.00 81.25 106 ASN A CA 1
ATOM 856 C C . ASN A 1 106 ? 19.015 -14.858 -24.593 1.00 81.25 106 ASN A C 1
ATOM 858 O O . ASN A 1 106 ? 19.169 -16.031 -24.253 1.00 81.25 106 ASN A O 1
ATOM 862 N N . SER A 1 107 ? 19.387 -13.842 -23.816 1.00 83.31 107 SER A N 1
ATOM 863 C CA . SER A 1 107 ? 19.944 -13.996 -22.474 1.00 83.31 107 SER A CA 1
ATOM 864 C C . SER A 1 107 ? 19.225 -13.076 -21.489 1.00 83.31 107 SER A C 1
ATOM 866 O O . SER A 1 107 ? 18.601 -12.097 -21.884 1.00 83.31 107 SER A O 1
ATOM 868 N N . ASP A 1 108 ? 19.300 -13.404 -20.201 1.00 85.75 108 ASP A N 1
ATOM 869 C CA . ASP A 1 108 ? 18.802 -12.568 -19.104 1.00 85.75 108 ASP A CA 1
ATOM 870 C C . ASP A 1 108 ? 19.903 -12.426 -18.045 1.00 85.75 108 ASP A C 1
ATOM 872 O O . ASP A 1 108 ? 19.896 -13.038 -16.973 1.00 85.75 108 ASP A O 1
ATOM 876 N N . ASP A 1 109 ? 20.949 -11.708 -18.440 1.00 83.25 109 ASP A N 1
ATOM 877 C CA . ASP A 1 109 ? 22.259 -11.669 -17.794 1.00 83.25 109 ASP A CA 1
ATOM 878 C C . ASP A 1 109 ? 22.720 -10.268 -17.393 1.00 83.25 109 ASP A C 1
ATOM 880 O O . ASP A 1 109 ? 23.788 -10.140 -16.797 1.00 83.25 109 ASP A O 1
ATOM 884 N N . TRP A 1 110 ? 21.911 -9.236 -17.642 1.00 88.06 110 TRP A N 1
ATOM 885 C CA . TRP A 1 110 ? 22.287 -7.835 -17.425 1.00 88.06 110 TRP A CA 1
ATOM 886 C C . TRP A 1 110 ? 22.755 -7.516 -15.997 1.00 88.06 110 TRP A C 1
ATOM 888 O O . TRP A 1 110 ? 23.511 -6.575 -15.785 1.00 88.06 110 TRP A O 1
ATOM 898 N N . TRP A 1 111 ? 22.315 -8.299 -15.010 1.00 89.62 111 TRP A N 1
ATOM 899 C CA . TRP A 1 111 ? 22.651 -8.130 -13.596 1.00 89.62 111 TRP A CA 1
ATOM 900 C C . TRP A 1 111 ? 23.847 -8.975 -13.132 1.00 89.62 111 TRP A C 1
ATOM 902 O O . TRP A 1 111 ? 24.267 -8.844 -11.981 1.00 89.62 111 TRP A O 1
ATOM 912 N N . LYS A 1 112 ? 24.400 -9.841 -13.994 1.00 85.75 112 LYS A N 1
ATOM 913 C CA . LYS A 1 112 ? 25.497 -10.760 -13.643 1.00 85.75 112 LYS A CA 1
ATOM 914 C C . LYS A 1 112 ? 26.861 -10.071 -13.612 1.00 85.75 112 LYS A C 1
ATOM 916 O O . LYS A 1 112 ? 27.710 -10.474 -12.822 1.00 85.75 112 LYS A O 1
ATOM 921 N N . ASP A 1 113 ? 27.066 -9.037 -14.430 1.00 82.25 113 ASP A N 1
ATOM 922 C CA . ASP A 1 113 ? 28.293 -8.235 -14.425 1.00 82.25 113 ASP A CA 1
ATOM 923 C C . ASP A 1 113 ? 28.058 -6.867 -13.773 1.00 82.25 113 ASP A C 1
ATOM 925 O O . ASP A 1 113 ? 27.600 -5.909 -14.397 1.00 82.25 113 ASP A O 1
ATOM 929 N N . ILE A 1 114 ? 28.419 -6.768 -12.491 1.00 76.25 114 ILE A N 1
ATOM 930 C CA . ILE A 1 114 ? 28.275 -5.542 -11.694 1.00 76.25 114 ILE A CA 1
ATOM 931 C C . ILE A 1 114 ? 29.068 -4.370 -12.292 1.00 76.25 114 ILE A C 1
ATOM 933 O O . ILE A 1 114 ? 28.681 -3.220 -12.097 1.00 76.25 114 ILE A O 1
ATOM 937 N N . SER A 1 115 ? 30.158 -4.628 -13.023 1.00 76.75 115 SER A N 1
ATOM 938 C CA . SER A 1 115 ? 30.982 -3.561 -13.606 1.00 76.75 115 SER A CA 1
ATOM 939 C C . SER A 1 115 ? 30.293 -2.838 -14.766 1.00 76.75 115 SER A C 1
ATOM 941 O O . SER A 1 115 ? 30.596 -1.674 -15.030 1.00 76.75 115 SER A O 1
ATOM 943 N N . MET A 1 116 ? 29.336 -3.508 -15.414 1.00 78.75 116 MET A N 1
ATOM 944 C CA . MET A 1 116 ? 28.536 -2.972 -16.516 1.00 78.75 116 MET A CA 1
ATOM 945 C C . MET A 1 116 ? 27.183 -2.417 -16.058 1.00 78.75 116 MET A C 1
ATOM 947 O O . MET A 1 116 ? 26.479 -1.784 -16.846 1.00 78.75 116 MET A O 1
ATOM 951 N N . LEU A 1 117 ? 26.819 -2.620 -14.787 1.00 83.31 117 LEU A N 1
ATOM 952 C CA . LEU A 1 117 ? 25.595 -2.070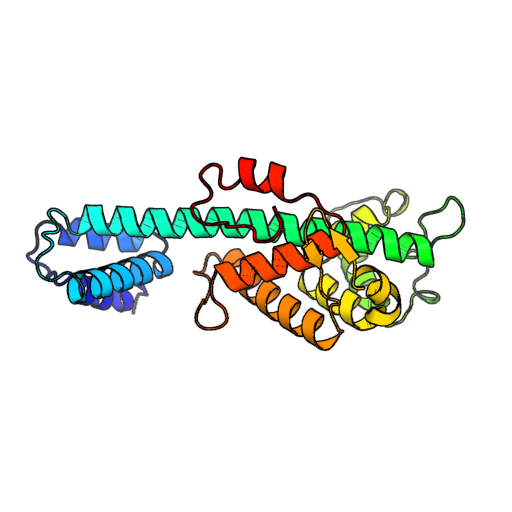 -14.224 1.00 83.31 117 LEU A CA 1
ATOM 953 C C . LEU A 1 117 ? 25.678 -0.550 -14.110 1.00 83.31 117 LEU A C 1
ATOM 955 O O . LEU A 1 117 ? 26.644 0.026 -13.604 1.00 83.31 117 LEU A O 1
ATOM 959 N N . ASP A 1 118 ? 24.591 0.109 -14.498 1.00 83.38 118 ASP A N 1
ATOM 960 C CA . ASP A 1 118 ? 24.402 1.512 -14.170 1.00 83.38 118 ASP A CA 1
ATOM 961 C C . ASP A 1 118 ? 24.436 1.695 -12.643 1.00 83.38 118 ASP A C 1
ATOM 963 O O . ASP A 1 118 ? 23.866 0.909 -11.877 1.00 83.38 118 ASP A O 1
ATOM 967 N N . LYS A 1 119 ? 25.121 2.752 -12.195 1.00 84.19 119 LYS A N 1
ATOM 968 C CA . LYS A 1 119 ? 25.384 3.038 -10.777 1.00 84.19 119 LYS A CA 1
ATOM 969 C C . LYS A 1 119 ? 24.115 3.041 -9.920 1.00 84.19 119 LYS A C 1
ATOM 971 O O . LYS A 1 119 ? 24.187 2.688 -8.745 1.00 84.19 119 LYS A O 1
ATOM 976 N N . ASN A 1 120 ? 22.967 3.406 -10.491 1.00 82.75 120 ASN A N 1
ATOM 977 C CA . ASN A 1 120 ? 21.690 3.446 -9.780 1.00 82.75 120 ASN A CA 1
ATOM 978 C C . ASN A 1 120 ? 21.049 2.059 -9.576 1.00 82.75 120 ASN A C 1
ATOM 980 O O . ASN A 1 120 ? 20.131 1.936 -8.763 1.00 82.75 120 ASN A O 1
ATOM 984 N N . LEU A 1 121 ? 21.522 1.019 -10.274 1.00 84.94 121 LEU A N 1
ATOM 985 C CA . LEU A 1 121 ? 21.077 -0.372 -10.117 1.00 84.94 121 LEU A CA 1
ATOM 986 C C . LEU A 1 121 ? 22.027 -1.218 -9.263 1.00 84.94 121 LEU A C 1
ATOM 988 O O . LEU A 1 121 ? 21.602 -2.242 -8.736 1.00 84.94 121 LEU A O 1
ATOM 992 N N . VAL A 1 122 ? 23.272 -0.786 -9.049 1.00 87.50 122 VAL A N 1
ATOM 993 C CA . VAL A 1 122 ? 24.275 -1.566 -8.300 1.00 87.50 122 VAL A CA 1
ATOM 994 C C . VAL A 1 122 ? 23.804 -1.922 -6.884 1.00 87.50 122 VAL A C 1
ATOM 996 O O . VAL A 1 122 ? 23.815 -3.092 -6.509 1.00 87.50 122 VAL A O 1
ATOM 999 N N . ASP A 1 123 ? 23.366 -0.943 -6.084 1.00 87.06 123 ASP A N 1
ATOM 1000 C CA . ASP A 1 123 ? 22.892 -1.198 -4.712 1.00 87.06 123 ASP A CA 1
ATOM 1001 C C . ASP A 1 123 ? 21.650 -2.113 -4.649 1.00 87.06 123 ASP A C 1
ATOM 1003 O O . ASP A 1 123 ? 21.689 -3.104 -3.908 1.00 87.06 123 ASP A O 1
ATOM 1007 N N . PRO A 1 124 ? 20.557 -1.859 -5.403 1.00 89.00 124 PRO A N 1
ATOM 1008 C CA . PRO A 1 124 ? 19.393 -2.736 -5.348 1.00 89.00 124 PRO A CA 1
ATOM 1009 C C . PRO A 1 124 ? 19.688 -4.151 -5.862 1.00 89.00 124 PRO A C 1
ATOM 1011 O O . PRO A 1 124 ? 19.240 -5.108 -5.229 1.00 89.00 124 PRO A O 1
ATOM 1014 N N . VAL A 1 125 ? 20.497 -4.307 -6.917 1.00 90.56 125 VAL A N 1
ATOM 1015 C CA . VAL A 1 125 ? 20.912 -5.625 -7.429 1.00 90.56 125 VAL A CA 1
ATOM 1016 C C . VAL A 1 125 ? 21.778 -6.371 -6.412 1.00 90.56 125 VAL A C 1
ATOM 1018 O O . VAL A 1 125 ? 21.516 -7.536 -6.121 1.00 90.56 125 VAL A O 1
ATOM 1021 N N . ASN A 1 126 ? 22.760 -5.713 -5.791 1.00 90.06 126 ASN A N 1
ATOM 1022 C CA . ASN A 1 126 ? 23.604 -6.353 -4.779 1.00 90.06 126 ASN A CA 1
ATOM 1023 C C . ASN A 1 126 ? 22.790 -6.849 -3.580 1.00 90.06 126 ASN A C 1
ATOM 1025 O O . ASN A 1 126 ? 22.999 -7.965 -3.100 1.00 90.06 126 ASN A O 1
ATOM 1029 N N . LYS A 1 127 ? 21.830 -6.047 -3.105 1.00 90.56 127 LYS A N 1
ATOM 1030 C CA . LYS A 1 127 ? 20.922 -6.457 -2.023 1.00 90.56 127 LYS A CA 1
ATOM 1031 C C . LYS A 1 127 ? 20.066 -7.653 -2.426 1.00 90.56 127 LYS A C 1
ATOM 1033 O O . LYS A 1 127 ? 19.900 -8.565 -1.618 1.00 90.56 127 LYS A O 1
ATOM 1038 N N . ALA A 1 128 ? 19.569 -7.669 -3.659 1.00 91.00 128 ALA A N 1
ATOM 1039 C CA . ALA A 1 128 ? 18.803 -8.782 -4.203 1.00 91.00 128 ALA A CA 1
ATOM 1040 C C . ALA A 1 128 ? 19.617 -10.080 -4.245 1.00 91.00 128 ALA A C 1
ATOM 1042 O O . ALA A 1 128 ? 19.202 -11.094 -3.685 1.00 91.00 128 ALA A O 1
ATOM 1043 N N . VAL A 1 129 ? 20.827 -10.033 -4.807 1.00 90.62 129 VAL A N 1
ATOM 1044 C CA . VAL A 1 129 ? 21.745 -11.182 -4.866 1.00 90.62 129 VAL A CA 1
ATOM 1045 C C . VAL A 1 129 ? 22.083 -11.694 -3.463 1.00 90.62 129 VAL A C 1
ATOM 1047 O O . VAL A 1 129 ? 22.059 -12.900 -3.218 1.00 90.62 129 VAL A O 1
ATOM 1050 N N . GLN A 1 130 ? 22.330 -10.798 -2.502 1.00 91.25 130 GLN A N 1
ATOM 1051 C CA . GLN A 1 130 ? 22.556 -11.187 -1.107 1.00 91.25 130 GLN A CA 1
ATOM 1052 C C . GLN A 1 130 ? 21.346 -11.900 -0.487 1.00 91.25 130 GLN A C 1
ATOM 1054 O O . GLN A 1 130 ? 21.529 -12.862 0.260 1.00 91.25 130 GLN A O 1
ATOM 1059 N N . GLN A 1 131 ? 20.119 -11.451 -0.766 1.00 91.38 131 GLN A N 1
ATOM 1060 C CA . GLN A 1 131 ? 18.900 -12.100 -0.268 1.00 91.38 131 GLN A CA 1
ATOM 1061 C C . GLN A 1 131 ? 18.671 -13.476 -0.905 1.00 91.38 131 GLN A C 1
ATOM 1063 O O . GLN A 1 131 ? 18.330 -14.426 -0.196 1.00 91.38 131 GLN A O 1
ATOM 1068 N N . LEU A 1 132 ? 18.914 -13.605 -2.210 1.00 90.38 132 LEU A N 1
ATOM 1069 C CA . LEU A 1 132 ? 18.813 -14.875 -2.932 1.00 90.38 132 LEU A CA 1
ATOM 1070 C C . LEU A 1 132 ? 19.828 -15.897 -2.410 1.00 90.38 132 LEU A C 1
ATOM 1072 O O . LEU A 1 132 ? 19.455 -17.034 -2.126 1.00 90.38 132 LEU A O 1
ATOM 1076 N N . ASN A 1 133 ? 21.072 -15.468 -2.172 1.00 89.75 133 ASN A N 1
ATOM 1077 C CA . ASN A 1 133 ? 22.107 -16.307 -1.566 1.00 89.75 133 ASN A CA 1
ATOM 1078 C C . ASN A 1 133 ? 21.725 -16.767 -0.154 1.00 89.75 133 ASN A C 1
ATOM 1080 O O . ASN A 1 133 ? 21.866 -17.942 0.168 1.00 89.75 133 ASN A O 1
ATOM 1084 N N . LYS A 1 134 ? 21.189 -15.869 0.686 1.00 91.38 134 LYS A N 1
ATOM 1085 C CA . LYS A 1 134 ? 20.693 -16.227 2.031 1.00 91.38 134 LYS A CA 1
ATOM 1086 C C . LYS A 1 134 ? 19.549 -17.240 1.995 1.00 91.38 134 LYS A C 1
ATOM 1088 O O . LYS A 1 134 ? 19.382 -17.996 2.945 1.00 91.38 134 LYS A O 1
ATOM 1093 N N . SER A 1 135 ? 18.779 -17.243 0.913 1.00 88.75 135 SER A N 1
ATOM 1094 C CA . SER A 1 135 ? 17.647 -18.147 0.701 1.00 88.75 135 SER A CA 1
ATOM 1095 C C . SER A 1 135 ? 18.042 -19.417 -0.071 1.00 88.75 135 SER A C 1
ATOM 1097 O O . SER A 1 135 ? 17.170 -20.179 -0.472 1.00 88.75 135 SER A O 1
ATOM 1099 N N . ASN A 1 136 ? 19.347 -19.664 -0.268 1.00 88.12 136 ASN A N 1
ATOM 1100 C CA . ASN A 1 136 ? 19.911 -20.816 -0.982 1.00 88.12 136 ASN A CA 1
ATOM 1101 C C . ASN A 1 136 ? 19.423 -20.978 -2.436 1.00 88.12 136 ASN A C 1
ATOM 1103 O O . ASN A 1 136 ? 19.377 -22.094 -2.957 1.00 88.12 136 ASN A O 1
ATOM 1107 N N . HIS A 1 137 ? 19.076 -19.881 -3.118 1.00 86.38 137 HIS A N 1
ATOM 1108 C CA . HIS A 1 137 ? 18.796 -19.933 -4.553 1.00 86.38 137 HIS A CA 1
ATOM 1109 C C . HIS A 1 137 ? 20.087 -20.115 -5.355 1.00 86.38 137 HIS A C 1
ATOM 1111 O O . HIS A 1 137 ? 21.099 -19.464 -5.096 1.00 86.38 137 HIS A O 1
ATOM 1117 N N . ASN A 1 138 ? 20.031 -20.955 -6.388 1.00 87.19 138 ASN A N 1
ATOM 1118 C CA . ASN A 1 138 ? 21.118 -21.064 -7.349 1.00 87.19 138 ASN A CA 1
ATOM 1119 C C . ASN A 1 138 ? 21.104 -19.853 -8.296 1.00 87.19 138 ASN A C 1
ATOM 1121 O O . ASN A 1 138 ? 20.214 -19.729 -9.135 1.00 87.19 138 ASN A O 1
ATOM 1125 N N . LEU A 1 139 ? 22.102 -18.970 -8.192 1.00 85.56 139 LEU A N 1
ATOM 1126 C CA . LEU A 1 139 ? 22.187 -17.763 -9.023 1.00 85.56 139 LEU A CA 1
ATOM 1127 C C . LEU A 1 139 ? 22.266 -18.056 -10.529 1.00 85.56 139 LEU A C 1
ATOM 1129 O O . LEU A 1 139 ? 21.919 -17.187 -11.325 1.00 85.56 139 LEU A O 1
ATOM 1133 N N . SER A 1 140 ? 22.675 -19.261 -10.947 1.00 84.81 140 SER A N 1
ATOM 1134 C CA . SER A 1 140 ? 22.695 -19.613 -12.371 1.00 84.81 140 SER A CA 1
ATOM 1135 C C . SER A 1 140 ? 21.296 -19.770 -12.979 1.00 84.81 140 SER A C 1
ATOM 1137 O O . SER A 1 140 ? 21.156 -19.640 -14.193 1.00 84.81 140 SER A O 1
ATOM 1139 N N . THR A 1 141 ? 20.271 -20.014 -12.153 1.00 86.38 141 THR A N 1
ATOM 1140 C CA . THR A 1 141 ? 18.869 -20.177 -12.577 1.00 86.38 141 THR A CA 1
ATOM 1141 C C . THR A 1 141 ? 18.009 -18.945 -12.296 1.00 86.38 141 THR A C 1
ATOM 1143 O O . THR A 1 141 ? 16.822 -18.935 -12.615 1.00 86.38 141 THR A O 1
ATOM 1146 N N . VAL A 1 142 ? 18.579 -17.918 -11.663 1.00 90.06 142 VAL A N 1
ATOM 1147 C CA . VAL A 1 142 ? 17.891 -16.656 -11.376 1.00 90.06 142 VAL A CA 1
ATOM 1148 C C . VAL A 1 142 ? 17.713 -15.893 -12.685 1.00 90.06 142 VAL A C 1
ATOM 1150 O O . VAL A 1 142 ? 18.633 -15.782 -13.492 1.00 90.06 142 VAL A O 1
ATOM 1153 N N . ASN A 1 143 ? 16.513 -15.363 -12.884 1.00 90.94 143 ASN A N 1
ATOM 1154 C CA . ASN A 1 143 ? 16.195 -14.438 -13.967 1.00 90.94 143 ASN A CA 1
ATOM 1155 C C . ASN A 1 143 ? 15.817 -13.072 -13.364 1.00 90.94 143 ASN A C 1
ATOM 1157 O O . ASN A 1 143 ? 15.742 -12.913 -12.142 1.00 90.94 143 ASN A O 1
ATOM 1161 N N . THR A 1 144 ? 15.551 -12.083 -14.205 1.00 93.19 144 THR A N 1
ATOM 1162 C CA . THR A 1 144 ? 15.203 -10.725 -13.795 1.00 93.19 144 THR A CA 1
ATOM 1163 C C . THR A 1 144 ? 13.983 -10.692 -12.892 1.00 93.19 144 THR A C 1
ATOM 1165 O O . THR A 1 144 ? 13.978 -9.935 -11.929 1.00 93.19 144 THR A O 1
ATOM 1168 N N . PHE A 1 145 ? 12.971 -11.526 -13.138 1.00 92.88 145 PHE A N 1
ATOM 1169 C CA . PHE A 1 145 ? 11.798 -11.577 -12.266 1.00 92.88 145 PHE A CA 1
ATOM 1170 C C . PHE A 1 145 ? 12.171 -12.025 -10.853 1.00 92.88 145 PHE A C 1
ATOM 1172 O O . PHE A 1 145 ? 11.848 -11.317 -9.906 1.00 92.88 145 PHE A O 1
ATOM 1179 N N . HIS A 1 146 ? 12.961 -13.094 -10.712 1.00 91.69 146 HIS A N 1
ATOM 1180 C CA . HIS A 1 146 ? 13.454 -13.539 -9.402 1.00 91.69 146 HIS A CA 1
ATOM 1181 C C . HIS A 1 146 ? 14.252 -12.441 -8.683 1.00 91.69 146 HIS A C 1
ATOM 1183 O O . HIS A 1 146 ? 14.132 -12.271 -7.471 1.00 91.69 146 HIS A O 1
ATOM 1189 N N . LEU A 1 147 ? 15.064 -11.675 -9.420 1.00 93.06 147 LEU A N 1
ATOM 1190 C CA . LEU A 1 147 ? 15.811 -10.555 -8.854 1.00 93.06 147 LEU A CA 1
ATOM 1191 C C . LEU A 1 147 ? 14.860 -9.459 -8.355 1.00 93.06 147 LEU A C 1
ATOM 1193 O O . LEU A 1 147 ? 14.969 -9.000 -7.219 1.00 93.06 147 LEU A O 1
ATOM 1197 N N . PHE A 1 148 ? 13.899 -9.072 -9.188 1.00 94.31 148 PHE A N 1
ATOM 1198 C CA . PHE A 1 148 ? 12.919 -8.036 -8.886 1.00 94.31 148 PHE A CA 1
ATOM 1199 C C . PHE A 1 148 ? 11.954 -8.433 -7.763 1.00 94.31 148 PHE A C 1
ATOM 1201 O O . PHE A 1 148 ? 11.515 -7.556 -7.020 1.00 94.31 148 PHE A O 1
ATOM 1208 N N . ASP A 1 149 ? 11.666 -9.721 -7.569 1.00 92.19 149 ASP A N 1
ATOM 1209 C CA . ASP A 1 149 ? 10.844 -10.225 -6.456 1.00 92.19 149 ASP A CA 1
ATOM 1210 C C . ASP A 1 149 ? 11.443 -9.891 -5.087 1.00 92.19 149 ASP A C 1
ATOM 1212 O O . ASP A 1 149 ? 10.713 -9.656 -4.126 1.00 92.19 149 ASP A O 1
ATOM 1216 N N . THR A 1 150 ? 12.767 -9.749 -5.010 1.00 92.50 150 THR A N 1
ATOM 1217 C CA . THR A 1 150 ? 13.454 -9.309 -3.785 1.00 92.50 150 THR A CA 1
ATOM 1218 C C . THR A 1 150 ? 13.415 -7.793 -3.564 1.00 92.50 150 THR A C 1
ATOM 1220 O O . THR A 1 150 ? 13.718 -7.310 -2.468 1.00 92.50 150 THR A O 1
ATOM 1223 N N . PHE A 1 151 ? 13.067 -7.008 -4.591 1.00 93.31 151 PHE A N 1
ATOM 1224 C CA . PHE A 1 151 ? 13.073 -5.556 -4.475 1.00 93.31 151 PHE A CA 1
ATOM 1225 C C . PHE A 1 151 ? 11.927 -5.114 -3.575 1.0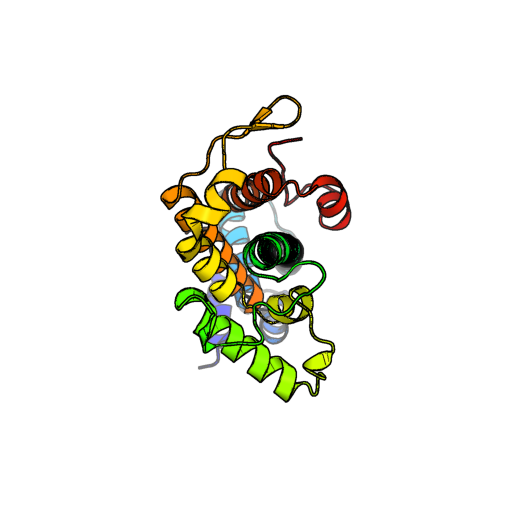0 93.31 151 PHE A C 1
ATOM 1227 O O . PHE A 1 151 ? 10.754 -5.391 -3.822 1.00 93.31 151 PHE A O 1
ATOM 1234 N N . THR A 1 152 ? 12.269 -4.345 -2.551 1.00 91.56 152 THR A N 1
ATOM 1235 C CA . THR A 1 152 ? 11.296 -3.645 -1.717 1.00 91.56 152 THR A CA 1
ATOM 1236 C C . THR A 1 152 ? 10.601 -2.537 -2.509 1.00 91.56 152 THR A C 1
ATOM 1238 O O . THR A 1 152 ? 11.174 -1.965 -3.439 1.00 91.56 152 THR A O 1
ATOM 1241 N N . PHE A 1 153 ? 9.405 -2.132 -2.073 1.00 93.38 153 PHE A N 1
ATOM 1242 C CA . PHE A 1 153 ? 8.711 -0.973 -2.647 1.00 93.38 153 PHE A CA 1
ATOM 1243 C C . PHE A 1 153 ? 9.605 0.280 -2.718 1.00 93.38 153 PHE A C 1
ATOM 1245 O O . PHE A 1 153 ? 9.584 1.008 -3.706 1.00 93.38 153 PHE A O 1
ATOM 1252 N N . GLY A 1 154 ? 10.428 0.531 -1.692 1.00 91.69 154 GLY A N 1
ATOM 1253 C CA . GLY A 1 154 ? 11.350 1.672 -1.682 1.00 91.69 154 GLY A CA 1
ATOM 1254 C C . GLY A 1 154 ? 12.421 1.601 -2.776 1.00 91.69 154 GLY A C 1
ATOM 1255 O O . GLY A 1 154 ? 12.739 2.623 -3.380 1.00 91.69 154 GLY A O 1
ATOM 1256 N N . GLN A 1 155 ? 12.940 0.405 -3.071 1.00 91.81 155 GLN A N 1
ATOM 1257 C CA . GLN A 1 155 ? 13.877 0.197 -4.181 1.00 91.81 155 GLN A CA 1
ATOM 1258 C C . GLN A 1 155 ? 13.187 0.380 -5.535 1.00 91.81 155 GLN A C 1
ATOM 1260 O O . GLN A 1 155 ? 13.760 1.016 -6.418 1.00 91.81 155 GLN A O 1
ATOM 1265 N N . LEU A 1 156 ? 11.943 -0.094 -5.678 1.00 93.44 156 LEU A N 1
ATOM 1266 C CA . LEU A 1 156 ? 11.141 0.147 -6.880 1.00 93.44 156 LEU A CA 1
ATOM 1267 C C . LEU A 1 156 ? 10.905 1.649 -7.096 1.00 93.44 156 LEU A C 1
ATOM 1269 O O . LEU A 1 156 ? 11.182 2.151 -8.180 1.00 93.44 156 LEU A O 1
ATOM 1273 N N . GLU A 1 157 ? 10.474 2.394 -6.071 1.00 93.75 157 GLU A N 1
ATOM 1274 C CA . GLU A 1 157 ? 10.315 3.855 -6.163 1.00 93.75 157 GLU A CA 1
ATOM 1275 C C . GLU A 1 157 ? 11.623 4.536 -6.588 1.00 93.75 157 GLU A C 1
ATOM 1277 O O . GLU A 1 157 ? 11.620 5.368 -7.495 1.00 93.75 157 GLU A O 1
ATOM 1282 N N . HIS A 1 158 ? 12.742 4.183 -5.950 1.00 91.06 158 HIS A N 1
ATOM 1283 C CA . HIS A 1 158 ? 14.048 4.759 -6.265 1.00 91.06 158 HIS A CA 1
ATOM 1284 C C . HIS A 1 158 ? 14.448 4.513 -7.724 1.00 91.06 158 HIS A C 1
ATOM 1286 O O . HIS A 1 158 ? 14.846 5.442 -8.425 1.00 91.06 158 HIS A O 1
ATOM 1292 N N . MET A 1 159 ? 14.274 3.283 -8.204 1.00 91.56 159 MET A N 1
ATOM 1293 C CA . MET A 1 159 ? 14.582 2.905 -9.578 1.00 91.56 159 MET A CA 1
ATOM 1294 C C . MET A 1 159 ? 13.686 3.639 -10.584 1.00 91.56 159 MET A C 1
ATOM 1296 O O . MET A 1 159 ? 14.212 4.237 -11.516 1.00 91.56 159 MET A O 1
ATOM 1300 N N . TYR A 1 160 ? 12.363 3.682 -10.398 1.00 94.19 160 TYR A N 1
ATOM 1301 C CA . TYR A 1 160 ? 11.494 4.423 -11.327 1.00 94.19 160 TYR A CA 1
ATOM 1302 C C . TYR A 1 160 ? 11.855 5.913 -11.408 1.00 94.19 160 TYR A C 1
ATOM 1304 O O . TYR A 1 160 ? 11.732 6.516 -12.473 1.00 94.19 160 TYR A O 1
ATOM 1312 N N . LYS A 1 161 ? 12.320 6.509 -10.303 1.00 93.62 161 LYS A N 1
ATOM 1313 C CA . LYS A 1 161 ? 12.773 7.904 -10.286 1.00 93.62 161 LYS A CA 1
ATOM 1314 C C . LYS A 1 161 ? 14.094 8.095 -11.029 1.00 93.62 161 LYS A C 1
ATOM 1316 O O . LYS A 1 161 ? 14.202 9.016 -11.830 1.00 93.62 161 LYS A O 1
ATOM 1321 N N . ASN A 1 162 ? 15.080 7.233 -10.790 1.00 91.12 162 ASN A N 1
ATOM 1322 C CA . ASN A 1 162 ? 16.401 7.369 -11.409 1.00 91.12 162 ASN A CA 1
ATOM 1323 C C . ASN A 1 162 ? 16.397 7.004 -12.900 1.00 91.12 162 ASN A C 1
ATOM 1325 O O . ASN A 1 162 ? 17.132 7.606 -13.674 1.00 91.12 162 ASN A O 1
ATOM 1329 N N . TYR A 1 163 ? 15.537 6.069 -13.310 1.00 91.25 163 TYR A N 1
ATOM 1330 C CA . TYR A 1 163 ? 15.346 5.664 -14.708 1.00 91.25 163 TYR A CA 1
ATOM 1331 C C . TYR A 1 163 ? 14.101 6.298 -15.325 1.00 91.25 163 TYR A C 1
ATOM 1333 O O . TYR A 1 163 ? 13.475 5.728 -16.221 1.00 91.25 163 TYR A O 1
ATOM 1341 N N . TRP A 1 164 ? 13.712 7.487 -14.859 1.00 94.69 164 TRP A N 1
ATOM 1342 C CA . TRP A 1 164 ? 12.523 8.156 -15.375 1.00 94.69 164 TRP A CA 1
ATOM 1343 C C . TRP A 1 164 ? 12.583 8.356 -16.892 1.00 94.69 164 TRP A C 1
ATOM 1345 O O . TRP A 1 164 ? 11.576 8.169 -17.563 1.00 94.69 164 TRP A O 1
ATOM 1355 N N . SER A 1 165 ? 13.754 8.654 -17.462 1.00 92.62 165 SER A N 1
ATOM 1356 C CA . SER A 1 165 ? 13.926 8.790 -18.916 1.00 92.62 165 SER A CA 1
ATOM 1357 C C . SER A 1 165 ? 13.544 7.524 -19.694 1.00 92.62 165 SER A C 1
ATOM 1359 O O . SER A 1 165 ? 13.002 7.639 -20.794 1.00 92.62 165 SER A O 1
ATOM 1361 N N . THR A 1 166 ? 13.769 6.343 -19.112 1.00 92.06 166 THR A N 1
ATOM 1362 C CA . THR A 1 166 ? 13.345 5.045 -19.652 1.00 92.06 166 THR A CA 1
ATOM 1363 C C . THR A 1 166 ? 11.841 4.829 -19.463 1.00 92.06 166 THR A C 1
ATOM 1365 O O . THR A 1 166 ? 11.155 4.376 -20.377 1.00 92.06 166 THR A O 1
ATOM 1368 N N . PHE A 1 167 ? 11.303 5.161 -18.286 1.00 94.75 167 PHE A N 1
ATOM 1369 C CA . PHE A 1 167 ? 9.910 4.866 -17.934 1.00 94.75 167 PHE A CA 1
ATOM 1370 C C . PHE A 1 167 ? 8.889 5.910 -18.405 1.00 94.75 167 PHE A C 1
ATOM 1372 O O . PHE A 1 167 ? 7.708 5.587 -18.516 1.00 94.75 167 PHE A O 1
ATOM 1379 N N . GLN A 1 168 ? 9.300 7.146 -18.697 1.00 95.62 168 GLN A N 1
ATOM 1380 C CA . GLN A 1 168 ? 8.399 8.274 -18.975 1.00 95.62 168 GLN A CA 1
ATOM 1381 C C . GLN A 1 168 ? 7.436 8.012 -20.137 1.00 95.62 168 GLN A C 1
ATOM 1383 O O . GLN A 1 168 ? 6.314 8.514 -20.134 1.00 95.62 168 GLN A O 1
ATOM 1388 N N . THR A 1 169 ? 7.847 7.201 -21.116 1.00 94.75 169 THR A N 1
ATOM 1389 C CA . THR A 1 169 ? 7.028 6.855 -22.286 1.00 94.75 169 THR A CA 1
ATOM 1390 C C . THR A 1 169 ? 5.776 6.069 -21.895 1.00 94.75 169 THR A C 1
ATOM 1392 O O . THR A 1 169 ? 4.730 6.246 -22.521 1.00 94.75 169 THR A O 1
ATOM 1395 N N . LEU A 1 170 ? 5.836 5.285 -20.808 1.00 95.69 170 LEU A N 1
ATOM 1396 C CA . LEU A 1 170 ? 4.688 4.563 -20.243 1.00 95.69 170 LEU A CA 1
ATOM 1397 C C . LEU A 1 170 ? 3.605 5.503 -19.707 1.00 95.69 170 LEU A C 1
ATOM 1399 O O . LEU A 1 170 ? 2.443 5.114 -19.626 1.00 95.69 170 LEU A O 1
ATOM 1403 N N . PHE A 1 171 ? 3.997 6.718 -19.331 1.00 97.19 171 PHE A N 1
ATOM 1404 C CA . PHE A 1 171 ? 3.175 7.691 -18.620 1.00 97.19 171 PHE A CA 1
ATOM 1405 C C . PHE A 1 171 ? 2.734 8.864 -19.504 1.00 97.19 171 PHE A C 1
ATOM 1407 O O . PHE A 1 171 ? 2.369 9.933 -19.007 1.00 97.19 171 PHE A O 1
ATOM 1414 N N . THR A 1 172 ? 2.781 8.674 -20.821 1.00 97.12 172 THR A N 1
ATOM 1415 C CA . THR A 1 172 ? 2.286 9.629 -21.816 1.00 97.12 172 THR A CA 1
ATOM 1416 C C . THR A 1 172 ? 0.761 9.630 -21.869 1.00 97.12 172 THR A C 1
ATOM 1418 O O . THR A 1 172 ? 0.109 8.652 -21.507 1.00 97.12 172 THR A O 1
ATOM 1421 N N . GLN A 1 173 ? 0.169 10.743 -22.308 1.00 97.19 173 GLN A N 1
ATOM 1422 C CA . GLN A 1 173 ? -1.278 10.812 -22.502 1.00 97.19 173 GLN A CA 1
ATOM 1423 C C . GLN A 1 173 ? -1.730 9.724 -23.484 1.00 97.19 173 GLN A C 1
ATOM 1425 O O . GLN A 1 173 ? -1.180 9.607 -24.578 1.00 97.19 173 GLN A O 1
ATOM 1430 N N . LYS A 1 174 ? -2.755 8.952 -23.112 1.00 94.69 174 LYS A N 1
ATOM 1431 C CA . LYS A 1 174 ? -3.311 7.897 -23.968 1.00 94.69 174 LYS A CA 1
ATOM 1432 C C . LYS A 1 174 ? -4.800 7.697 -23.730 1.00 94.69 174 LYS A C 1
ATOM 1434 O O . LYS A 1 174 ? -5.310 7.973 -22.645 1.00 94.69 174 LYS A O 1
ATOM 1439 N N . ASN A 1 175 ? -5.490 7.198 -24.748 1.00 93.94 175 ASN A N 1
ATOM 1440 C CA . ASN A 1 175 ? -6.902 6.853 -24.638 1.00 93.94 175 ASN A CA 1
ATOM 1441 C C . ASN A 1 175 ? -7.055 5.499 -23.938 1.00 93.94 175 ASN A C 1
ATOM 1443 O O . ASN A 1 175 ? -6.338 4.545 -24.241 1.00 93.94 175 ASN A O 1
ATOM 1447 N N . TYR A 1 176 ? -8.002 5.425 -23.012 1.00 89.62 176 TYR A N 1
ATOM 1448 C CA . TYR A 1 176 ? -8.401 4.208 -22.323 1.00 89.62 176 TYR A CA 1
ATOM 1449 C C . TYR A 1 176 ? -9.927 4.175 -22.258 1.00 89.62 176 TYR A C 1
ATOM 1451 O O . TYR A 1 176 ? -10.538 4.976 -21.550 1.00 89.62 176 TYR A O 1
ATOM 1459 N N . ARG A 1 177 ? -10.544 3.255 -23.010 1.00 88.44 177 ARG A N 1
ATOM 1460 C CA . ARG A 1 177 ? -12.004 3.202 -23.200 1.00 88.44 177 ARG A CA 1
ATOM 1461 C C . ARG A 1 177 ? -12.536 4.570 -23.653 1.00 88.44 177 ARG A C 1
ATOM 1463 O O . ARG A 1 177 ? -12.073 5.101 -24.658 1.00 88.44 177 ARG A O 1
ATOM 1470 N N . THR A 1 178 ? -13.481 5.136 -22.911 1.00 92.81 178 THR A N 1
ATOM 1471 C CA . THR A 1 178 ? -14.095 6.449 -23.142 1.00 92.81 178 THR A CA 1
ATOM 1472 C C . THR A 1 178 ? -13.316 7.606 -22.505 1.00 92.81 178 THR A C 1
ATOM 1474 O O . THR A 1 178 ? -13.713 8.760 -22.652 1.00 92.81 178 THR A O 1
ATOM 1477 N N . TYR A 1 179 ? -12.206 7.329 -21.813 1.00 93.56 179 TYR A N 1
ATOM 1478 C CA . TYR A 1 179 ? -11.410 8.320 -21.093 1.00 93.56 179 TYR A CA 1
ATOM 1479 C C . TYR A 1 179 ? -10.095 8.641 -21.807 1.00 93.56 179 TYR A C 1
ATOM 1481 O O . TYR A 1 179 ? -9.452 7.780 -22.409 1.00 93.56 179 TYR A O 1
ATOM 1489 N N . THR A 1 180 ? -9.628 9.876 -21.643 1.00 95.62 180 THR A N 1
ATOM 1490 C CA . THR A 1 180 ? -8.243 10.262 -21.939 1.00 95.62 180 THR A CA 1
ATOM 1491 C C . THR A 1 180 ? -7.459 10.275 -20.632 1.00 95.62 180 THR A C 1
ATOM 1493 O O . THR A 1 180 ? -7.713 11.106 -19.759 1.00 95.62 180 THR A O 1
ATOM 1496 N N . LEU A 1 181 ? -6.513 9.347 -20.473 1.00 96.06 181 LEU A N 1
ATOM 1497 C CA . LEU A 1 181 ? -5.642 9.322 -19.302 1.00 96.06 181 LEU A CA 1
ATOM 1498 C C . LEU A 1 181 ? -4.652 10.486 -19.387 1.00 96.06 181 LEU A C 1
ATOM 1500 O O . LEU A 1 181 ? -3.954 10.598 -20.399 1.00 96.06 181 LEU A O 1
ATOM 1504 N N . PRO A 1 182 ? -4.537 11.328 -18.347 1.00 96.75 182 PRO A N 1
ATOM 1505 C CA . PRO A 1 182 ? -3.590 12.432 -18.361 1.00 96.75 182 PRO A CA 1
ATOM 1506 C C . PRO A 1 182 ? -2.151 11.910 -18.359 1.00 96.75 182 PRO A C 1
ATOM 1508 O O . PRO A 1 182 ? -1.851 10.891 -17.728 1.00 96.75 182 PRO A O 1
ATOM 1511 N N . GLN A 1 183 ? -1.257 12.651 -19.014 1.00 97.56 183 GLN A N 1
ATOM 1512 C CA . GLN A 1 183 ? 0.181 12.450 -18.861 1.00 97.56 183 GLN A CA 1
ATOM 1513 C C . GLN A 1 183 ? 0.580 12.618 -17.387 1.00 97.56 183 GLN A C 1
ATOM 1515 O O . GLN A 1 183 ? 0.069 13.496 -16.688 1.00 97.56 183 GLN A O 1
ATOM 1520 N N . ILE A 1 184 ? 1.517 11.795 -16.918 1.00 98.12 184 ILE A N 1
ATOM 1521 C 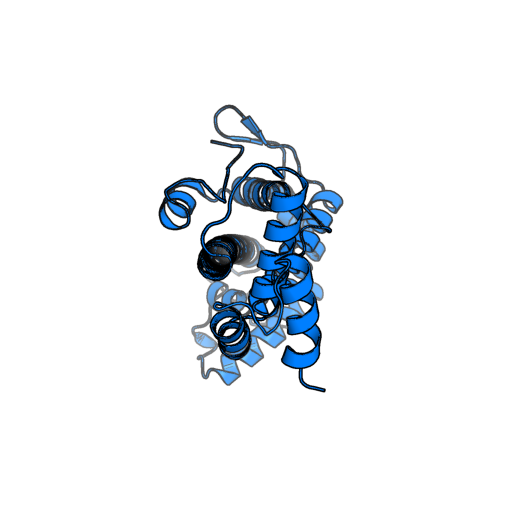CA . ILE A 1 184 ? 2.101 11.924 -15.580 1.00 98.12 184 ILE A CA 1
ATOM 1522 C C . ILE A 1 184 ? 3.530 12.436 -15.730 1.00 98.12 184 ILE A C 1
ATOM 1524 O O . ILE A 1 184 ? 4.381 11.769 -16.313 1.00 98.12 184 ILE A O 1
ATOM 1528 N N . SER A 1 185 ? 3.797 13.631 -15.201 1.00 97.94 185 SER A N 1
ATOM 1529 C CA . SER A 1 185 ? 5.157 14.167 -15.106 1.00 97.94 185 SER A CA 1
ATOM 1530 C C . SER A 1 185 ? 5.962 13.459 -14.011 1.00 97.94 185 SER A C 1
ATOM 1532 O O . SER A 1 185 ? 5.396 12.823 -13.119 1.00 97.94 185 SER A O 1
ATOM 1534 N N . TYR A 1 186 ? 7.285 13.625 -14.030 1.00 97.88 186 TYR A N 1
ATOM 1535 C CA . TYR A 1 186 ? 8.175 13.108 -12.985 1.00 97.88 186 TYR A CA 1
ATOM 1536 C C . TYR A 1 186 ? 7.737 13.522 -11.568 1.00 97.88 186 TYR A C 1
ATOM 1538 O O . TYR A 1 186 ? 7.683 12.689 -10.659 1.00 97.88 186 TYR A O 1
ATOM 1546 N N . ASP A 1 187 ? 7.373 14.795 -11.381 1.00 97.75 187 ASP A N 1
ATOM 1547 C CA . ASP A 1 187 ? 6.954 15.324 -10.079 1.00 97.75 187 ASP A CA 1
ATOM 1548 C C . ASP A 1 187 ? 5.631 14.712 -9.622 1.00 97.75 187 ASP A C 1
ATOM 1550 O O . ASP A 1 187 ? 5.492 14.302 -8.466 1.00 97.75 187 ASP A O 1
ATOM 1554 N N . MET A 1 188 ? 4.670 14.583 -10.545 1.00 97.56 188 MET A N 1
ATOM 1555 C CA . MET A 1 188 ? 3.403 13.914 -10.264 1.00 97.56 188 MET A CA 1
ATOM 1556 C C . MET A 1 188 ? 3.639 12.453 -9.883 1.00 97.56 188 MET A C 1
ATOM 1558 O O . MET A 1 188 ? 3.103 12.001 -8.874 1.00 97.56 188 MET A O 1
ATOM 1562 N N . PHE A 1 189 ? 4.454 11.724 -10.648 1.00 98.00 189 PHE A N 1
ATOM 1563 C CA . PHE A 1 189 ? 4.792 10.333 -10.362 1.00 98.00 189 PHE A CA 1
ATOM 1564 C C . PHE A 1 189 ? 5.433 10.195 -8.977 1.00 98.00 189 PHE A C 1
ATOM 1566 O O . PHE A 1 189 ? 4.951 9.425 -8.146 1.00 98.00 189 PHE A O 1
ATOM 1573 N N . THR A 1 190 ? 6.460 11.000 -8.693 1.00 96.94 190 THR A N 1
ATOM 1574 C CA . THR A 1 190 ? 7.187 10.985 -7.417 1.00 96.94 190 THR A CA 1
ATOM 1575 C C . THR A 1 190 ? 6.258 11.272 -6.239 1.00 96.94 190 THR A C 1
ATOM 1577 O O . THR A 1 190 ? 6.315 10.586 -5.217 1.00 96.94 190 THR A O 1
ATOM 1580 N N . HIS A 1 191 ? 5.365 12.254 -6.374 1.00 96.38 191 HIS A N 1
ATOM 1581 C CA . HIS A 1 191 ? 4.406 12.587 -5.326 1.00 96.38 191 HIS A CA 1
ATOM 1582 C C . HIS A 1 191 ? 3.405 11.447 -5.071 1.00 96.38 191 HIS A C 1
ATOM 1584 O O . HIS A 1 191 ? 3.182 11.070 -3.918 1.00 96.38 191 HIS A O 1
ATOM 1590 N N . LYS A 1 192 ? 2.834 10.861 -6.133 1.00 97.25 192 LYS A N 1
ATOM 1591 C CA . LYS A 1 192 ? 1.901 9.724 -6.029 1.00 97.25 192 LYS A CA 1
ATOM 1592 C C . LYS A 1 192 ? 2.577 8.509 -5.389 1.00 97.25 192 LYS A C 1
ATOM 1594 O O . LYS A 1 192 ? 2.070 7.977 -4.404 1.00 97.25 192 LYS A O 1
ATOM 1599 N N . MET A 1 193 ? 3.759 8.131 -5.879 1.00 97.12 193 MET A N 1
ATOM 1600 C CA . MET A 1 193 ? 4.542 7.008 -5.355 1.00 97.12 193 MET A CA 1
ATOM 1601 C C . MET A 1 193 ? 4.893 7.170 -3.877 1.00 97.12 193 MET A C 1
ATOM 1603 O O . MET A 1 193 ? 4.742 6.220 -3.111 1.00 97.12 193 MET A O 1
ATOM 1607 N N . LYS A 1 194 ? 5.288 8.376 -3.445 1.00 95.50 194 LYS A N 1
ATOM 1608 C CA . LYS A 1 194 ? 5.565 8.663 -2.032 1.00 95.50 194 LYS A CA 1
ATOM 1609 C C . LYS A 1 194 ? 4.338 8.405 -1.154 1.00 95.50 194 LYS A C 1
ATOM 1611 O O . LYS A 1 194 ? 4.464 7.754 -0.118 1.00 95.50 194 LYS A O 1
ATOM 1616 N N . ASN A 1 195 ? 3.165 8.895 -1.555 1.00 96.19 195 ASN A N 1
ATOM 1617 C CA . ASN A 1 195 ? 1.933 8.712 -0.782 1.00 96.19 195 ASN A CA 1
ATOM 1618 C C . ASN A 1 195 ? 1.517 7.234 -0.721 1.00 96.19 195 ASN A C 1
ATOM 1620 O O . ASN A 1 195 ? 1.163 6.747 0.353 1.00 96.19 195 ASN A O 1
ATOM 1624 N N . ILE A 1 196 ? 1.644 6.504 -1.834 1.00 97.38 196 ILE A N 1
ATOM 1625 C CA . ILE A 1 196 ? 1.387 5.058 -1.888 1.00 97.38 196 ILE A CA 1
ATOM 1626 C C . ILE A 1 196 ? 2.360 4.294 -0.988 1.00 97.38 196 ILE A C 1
ATOM 1628 O O . ILE A 1 196 ? 1.922 3.474 -0.183 1.00 97.38 196 ILE A O 1
ATOM 1632 N N . ARG A 1 197 ? 3.662 4.603 -1.033 1.00 95.69 197 ARG A N 1
ATOM 1633 C CA . ARG A 1 197 ? 4.657 3.961 -0.163 1.00 95.69 197 ARG A CA 1
ATOM 1634 C C . ARG A 1 197 ? 4.376 4.210 1.317 1.00 95.69 197 ARG A C 1
ATOM 1636 O O . ARG A 1 197 ? 4.541 3.302 2.126 1.00 95.69 197 ARG A O 1
ATOM 1643 N N . LEU A 1 198 ? 3.972 5.425 1.690 1.00 94.94 198 LEU A N 1
ATOM 1644 C CA . LEU A 1 198 ? 3.623 5.741 3.077 1.00 94.94 198 LEU A CA 1
ATOM 1645 C C . LEU A 1 198 ? 2.418 4.916 3.549 1.00 94.94 198 LEU A C 1
ATOM 1647 O O . LEU A 1 198 ? 2.500 4.305 4.610 1.00 94.94 198 LEU A O 1
ATOM 1651 N N . ALA A 1 199 ? 1.361 4.819 2.738 1.00 95.94 199 ALA A N 1
ATOM 1652 C CA . ALA A 1 199 ? 0.208 3.971 3.046 1.00 95.94 199 ALA A CA 1
ATOM 1653 C C . ALA A 1 199 ? 0.589 2.481 3.129 1.00 95.94 199 ALA A C 1
ATOM 1655 O O . ALA A 1 199 ? 0.187 1.785 4.058 1.00 95.94 199 ALA A O 1
ATOM 1656 N N . ARG A 1 200 ? 1.437 2.002 2.209 1.00 95.50 200 ARG A N 1
ATOM 1657 C CA . ARG A 1 200 ? 1.999 0.643 2.222 1.00 95.50 200 ARG A CA 1
ATOM 1658 C C . ARG A 1 200 ? 2.791 0.359 3.491 1.00 95.50 200 ARG A C 1
ATOM 1660 O O . ARG A 1 200 ? 2.664 -0.726 4.047 1.00 95.50 200 ARG A O 1
ATOM 1667 N N . ASN A 1 201 ? 3.582 1.316 3.969 1.00 94.69 201 ASN A N 1
ATOM 1668 C CA . ASN A 1 201 ? 4.327 1.177 5.218 1.00 94.69 201 ASN A CA 1
ATOM 1669 C C . ASN A 1 201 ? 3.402 1.123 6.439 1.00 94.69 201 ASN A C 1
ATOM 1671 O O . ASN A 1 201 ? 3.622 0.290 7.316 1.00 94.69 201 ASN A O 1
ATOM 1675 N N . ASP A 1 202 ? 2.367 1.966 6.494 1.00 94.81 202 ASP A N 1
ATOM 1676 C CA . ASP A 1 202 ? 1.373 1.916 7.573 1.00 94.81 202 ASP A CA 1
ATOM 1677 C C . ASP A 1 202 ? 0.706 0.529 7.612 1.00 94.81 202 ASP A C 1
ATOM 1679 O O . ASP A 1 202 ? 0.691 -0.138 8.650 1.00 94.81 202 ASP A O 1
ATOM 1683 N N . VAL A 1 203 ? 0.275 0.038 6.447 1.00 94.00 203 VAL A N 1
ATOM 1684 C CA . VAL A 1 203 ? -0.352 -1.277 6.294 1.00 94.00 203 VAL A CA 1
ATOM 1685 C C . VAL A 1 203 ? 0.591 -2.428 6.670 1.00 94.00 203 VAL A C 1
ATOM 1687 O O . VAL A 1 203 ? 0.212 -3.291 7.457 1.00 94.00 203 VAL A O 1
ATOM 1690 N N . ALA A 1 204 ? 1.840 -2.424 6.195 1.00 92.25 204 ALA A N 1
ATOM 1691 C CA . ALA A 1 204 ? 2.825 -3.468 6.501 1.00 92.25 204 ALA A CA 1
ATOM 1692 C C . ALA A 1 204 ? 3.167 -3.565 8.001 1.00 92.25 204 ALA A C 1
ATOM 1694 O O . ALA A 1 204 ? 3.580 -4.617 8.484 1.00 92.25 204 ALA A O 1
ATOM 1695 N N . HIS A 1 205 ? 2.979 -2.478 8.753 1.00 91.75 205 HIS A N 1
ATOM 1696 C CA . HIS A 1 205 ? 3.144 -2.452 10.205 1.00 91.75 205 HIS A CA 1
ATOM 1697 C C . HIS A 1 205 ? 1.832 -2.666 10.973 1.00 91.75 205 HIS A C 1
ATOM 1699 O O . HIS A 1 205 ? 1.791 -2.407 12.176 1.00 91.75 205 HIS A O 1
ATOM 1705 N N . HIS A 1 206 ? 0.776 -3.142 10.305 1.00 90.12 206 HIS A N 1
ATOM 1706 C CA . HIS A 1 206 ? -0.553 -3.362 10.881 1.00 90.12 206 HIS A CA 1
ATOM 1707 C C . HIS A 1 206 ? -1.138 -2.100 11.537 1.00 90.12 206 HIS A C 1
ATOM 1709 O O . HIS A 1 206 ? -1.844 -2.174 12.546 1.00 90.12 206 HIS A O 1
ATOM 1715 N N . LYS A 1 207 ? -0.833 -0.922 10.985 1.00 92.62 207 LYS A N 1
ATOM 1716 C CA . LYS A 1 207 ? -1.363 0.364 11.445 1.00 92.62 207 LYS A CA 1
ATOM 1717 C C . LYS A 1 207 ? -2.517 0.815 10.544 1.00 92.62 207 LYS A C 1
ATOM 1719 O O . LYS A 1 207 ? -2.548 0.438 9.369 1.00 92.62 207 LYS A O 1
ATOM 1724 N N . PRO A 1 208 ? -3.457 1.620 11.071 1.00 92.81 208 PRO A N 1
ATOM 1725 C CA . PRO A 1 208 ? -4.384 2.375 10.236 1.00 92.81 208 PRO A CA 1
ATOM 1726 C C . PRO A 1 208 ? -3.625 3.238 9.229 1.00 92.81 208 PRO A C 1
ATOM 1728 O O . PRO A 1 208 ? -2.582 3.804 9.564 1.00 92.81 208 PRO A O 1
ATOM 1731 N N . ILE A 1 209 ? -4.155 3.352 8.011 1.00 91.81 209 ILE A N 1
ATOM 1732 C CA . ILE A 1 209 ? -3.615 4.283 7.019 1.00 91.81 209 ILE A CA 1
ATOM 1733 C C . ILE A 1 209 ? -3.904 5.706 7.494 1.00 91.81 209 ILE A C 1
ATOM 1735 O O . ILE A 1 209 ? -5.039 6.053 7.823 1.00 91.81 209 ILE A O 1
ATOM 1739 N N . ASP A 1 210 ? -2.872 6.543 7.512 1.00 89.12 210 ASP A N 1
ATOM 1740 C CA . ASP A 1 210 ? -3.012 7.945 7.882 1.00 89.12 210 ASP A CA 1
ATOM 1741 C C . ASP A 1 210 ? -3.615 8.764 6.730 1.00 89.12 210 ASP A C 1
ATOM 1743 O O . ASP A 1 210 ? -2.918 9.316 5.869 1.00 89.12 210 ASP A O 1
ATOM 1747 N N . TYR A 1 211 ? -4.942 8.856 6.734 1.00 86.88 211 TYR A N 1
ATOM 1748 C CA . TYR A 1 211 ? -5.694 9.587 5.720 1.00 86.88 211 TYR A CA 1
ATOM 1749 C C . TYR A 1 211 ? -5.653 11.113 5.867 1.00 86.88 211 TYR A C 1
ATOM 1751 O O . TYR A 1 211 ? -6.191 11.807 5.003 1.00 86.88 211 TYR A O 1
ATO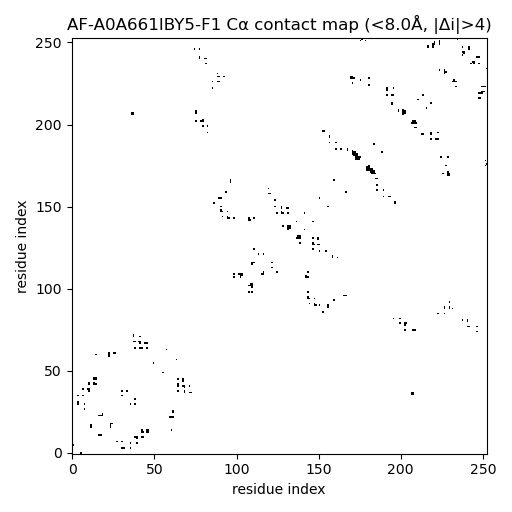M 1759 N N . THR A 1 212 ? -4.974 11.663 6.884 1.00 78.31 212 THR A N 1
ATOM 1760 C CA . THR A 1 212 ? -4.695 13.112 6.930 1.00 78.31 212 THR A CA 1
ATOM 1761 C C . THR A 1 212 ? -3.735 13.532 5.815 1.00 78.31 212 THR A C 1
ATOM 1763 O O . THR A 1 212 ? -3.787 14.663 5.337 1.00 78.31 212 THR A O 1
ATOM 1766 N N . ARG A 1 213 ? -2.895 12.596 5.350 1.00 85.19 213 ARG A N 1
ATOM 1767 C CA . ARG A 1 213 ? -1.945 12.802 4.249 1.00 85.19 213 ARG A CA 1
ATOM 1768 C C . ARG A 1 213 ? -2.647 12.797 2.898 1.00 85.19 213 ARG A C 1
ATOM 1770 O O . ARG A 1 213 ? -2.308 13.578 2.013 1.00 85.19 213 ARG A O 1
ATOM 1777 N N . ARG A 1 214 ? -3.588 11.868 2.722 1.00 90.19 214 ARG A N 1
ATOM 1778 C CA . ARG A 1 214 ? -4.323 11.662 1.476 1.00 90.19 214 ARG A CA 1
ATOM 1779 C C . ARG A 1 214 ? -5.580 10.852 1.734 1.00 90.19 214 ARG A C 1
ATOM 1781 O O . ARG A 1 214 ? -5.493 9.810 2.367 1.00 90.19 214 ARG A O 1
ATOM 1788 N N . ARG A 1 215 ? -6.732 11.277 1.207 1.00 93.44 215 ARG A N 1
ATOM 1789 C CA . ARG A 1 215 ? -7.985 10.524 1.372 1.00 93.44 215 ARG A CA 1
ATOM 1790 C C . ARG A 1 215 ? -7.882 9.156 0.697 1.00 93.44 215 ARG A C 1
ATOM 1792 O O . ARG A 1 215 ? -7.265 9.038 -0.362 1.00 93.44 215 ARG A O 1
ATOM 1799 N N . ARG A 1 216 ? -8.574 8.156 1.252 1.00 94.44 216 ARG A N 1
ATOM 1800 C CA . ARG A 1 216 ? -8.625 6.781 0.725 1.00 94.44 216 ARG A CA 1
ATOM 1801 C C . ARG A 1 216 ? -8.889 6.727 -0.780 1.00 94.44 216 ARG A C 1
ATOM 1803 O O . ARG A 1 216 ? -8.108 6.132 -1.512 1.00 94.44 216 ARG A O 1
ATOM 1810 N N . GLN A 1 217 ? -9.930 7.413 -1.254 1.00 94.69 217 GLN A N 1
ATOM 1811 C CA . GLN A 1 217 ? -10.260 7.398 -2.683 1.00 94.69 217 GLN A CA 1
ATOM 1812 C C . GLN A 1 217 ? -9.219 8.116 -3.546 1.00 94.69 217 GLN A C 1
ATOM 1814 O O . GLN A 1 217 ? -8.909 7.656 -4.636 1.00 94.69 217 GLN A O 1
ATOM 1819 N N . ASP A 1 218 ? -8.595 9.191 -3.058 1.00 95.88 218 ASP A N 1
ATOM 1820 C CA . ASP A 1 218 ? -7.528 9.856 -3.816 1.00 95.88 218 ASP A CA 1
ATOM 1821 C C . ASP A 1 218 ? -6.272 8.980 -3.930 1.00 95.88 218 ASP A C 1
ATOM 1823 O O . ASP A 1 218 ? -5.505 9.141 -4.878 1.00 95.88 218 ASP A O 1
ATOM 1827 N N . LEU A 1 219 ? -6.029 8.105 -2.949 1.00 96.88 219 LEU A N 1
ATOM 1828 C CA . LEU A 1 219 ? -4.955 7.114 -2.977 1.00 96.88 219 LEU A CA 1
ATOM 1829 C C . LEU A 1 219 ? -5.276 5.976 -3.958 1.00 96.88 219 LEU A C 1
ATOM 1831 O O . LEU A 1 219 ? -4.416 5.577 -4.740 1.00 96.88 219 LEU A O 1
ATOM 1835 N N . ILE A 1 220 ? -6.518 5.491 -3.953 1.00 96.25 220 ILE A N 1
ATOM 1836 C CA . ILE A 1 220 ? -7.002 4.465 -4.886 1.00 96.25 220 ILE A CA 1
ATOM 1837 C C . ILE A 1 220 ? -6.932 4.969 -6.327 1.00 96.25 220 ILE A C 1
ATOM 1839 O O . ILE A 1 220 ? -6.345 4.300 -7.171 1.00 96.25 220 ILE A O 1
ATOM 1843 N N . HIS A 1 221 ? -7.423 6.179 -6.601 1.00 96.31 221 HIS A N 1
ATOM 1844 C CA . HIS A 1 221 ? -7.362 6.775 -7.938 1.00 96.31 221 HIS A CA 1
ATOM 1845 C C . HIS A 1 221 ? -5.924 7.017 -8.423 1.00 96.31 221 HIS A C 1
ATOM 1847 O O . HIS A 1 221 ? -5.661 6.981 -9.624 1.00 96.31 221 HIS A O 1
ATOM 1853 N N . ASP A 1 222 ? -4.980 7.278 -7.513 1.00 97.25 222 ASP A N 1
ATOM 1854 C CA . ASP A 1 222 ? -3.560 7.352 -7.865 1.00 97.25 222 ASP A CA 1
ATOM 1855 C C . ASP A 1 222 ? -3.012 5.997 -8.307 1.00 97.25 222 ASP A C 1
ATOM 1857 O O . ASP A 1 222 ? -2.341 5.926 -9.338 1.00 97.25 222 ASP A O 1
ATOM 1861 N N . MET A 1 223 ? -3.288 4.942 -7.531 1.00 97.06 223 MET A N 1
ATOM 1862 C CA . MET A 1 223 ? -2.877 3.578 -7.867 1.00 97.06 223 MET A CA 1
ATOM 1863 C C . MET A 1 223 ? -3.502 3.142 -9.188 1.00 97.06 223 MET A C 1
ATOM 1865 O O . MET A 1 223 ? -2.791 2.670 -10.069 1.00 97.06 223 MET A O 1
ATOM 1869 N N . GLU A 1 224 ? -4.804 3.367 -9.356 1.00 96.44 224 GLU A N 1
ATOM 1870 C CA . GLU A 1 224 ? -5.532 3.064 -10.581 1.00 96.44 224 GLU A CA 1
ATOM 1871 C C . GLU A 1 224 ? -4.905 3.770 -11.785 1.00 96.44 224 GLU A C 1
ATOM 1873 O O . GLU A 1 224 ? -4.529 3.111 -12.750 1.00 96.44 224 GLU A O 1
ATOM 1878 N N . LEU A 1 225 ? -4.731 5.094 -11.725 1.00 96.81 225 LEU A N 1
ATOM 1879 C CA . LEU A 1 225 ? -4.176 5.864 -12.836 1.00 96.81 225 LEU A CA 1
ATOM 1880 C C . LEU A 1 225 ? -2.789 5.348 -13.247 1.00 96.81 225 LEU A C 1
ATOM 1882 O O . LEU A 1 225 ? -2.520 5.178 -14.436 1.00 96.81 225 LEU A O 1
ATOM 1886 N N . LEU A 1 226 ? -1.914 5.082 -12.273 1.00 97.25 226 LEU A N 1
ATOM 1887 C CA . LEU A 1 226 ? -0.593 4.516 -12.536 1.00 97.25 226 LEU A CA 1
ATOM 1888 C C . LEU A 1 226 ? -0.706 3.125 -13.172 1.00 97.25 226 LEU A C 1
ATOM 1890 O O . LEU A 1 226 ? -0.077 2.880 -14.194 1.00 97.25 226 LEU A O 1
ATOM 1894 N N . LEU A 1 227 ? -1.551 2.240 -12.642 1.00 96.25 227 LEU A N 1
ATOM 1895 C CA . LEU A 1 227 ? -1.740 0.885 -13.167 1.00 96.25 227 LEU A CA 1
ATOM 1896 C C . LEU A 1 227 ? -2.322 0.870 -14.584 1.00 96.25 227 LEU A C 1
ATOM 1898 O O . LEU A 1 227 ? -1.864 0.088 -15.420 1.00 96.25 227 LEU A O 1
ATOM 1902 N N . ARG A 1 228 ? -3.240 1.788 -14.910 1.00 95.19 228 ARG A N 1
ATOM 1903 C CA . ARG A 1 228 ? -3.720 1.979 -16.288 1.00 95.19 228 ARG A CA 1
ATOM 1904 C C . ARG A 1 228 ? -2.589 2.429 -17.219 1.00 95.19 228 ARG A C 1
ATOM 1906 O O . ARG A 1 228 ? -2.481 1.943 -18.347 1.00 95.19 228 ARG A O 1
ATOM 1913 N N . HIS A 1 229 ? -1.679 3.288 -16.753 1.00 96.00 229 HIS A N 1
ATOM 1914 C CA . HIS A 1 229 ? -0.468 3.632 -17.510 1.00 96.00 229 HIS A CA 1
ATOM 1915 C C . HIS A 1 229 ? 0.454 2.427 -17.747 1.00 96.00 229 HIS A C 1
ATOM 1917 O O . HIS A 1 229 ? 0.980 2.270 -18.847 1.00 96.00 229 HIS A O 1
ATOM 1923 N N . LEU A 1 230 ? 0.522 1.485 -16.805 1.00 94.94 230 LEU A N 1
ATOM 1924 C CA . LEU A 1 230 ? 1.259 0.224 -16.969 1.00 94.94 230 LEU A CA 1
ATOM 1925 C C . LEU A 1 230 ? 0.514 -0.845 -17.804 1.00 94.94 230 LEU A C 1
ATOM 1927 O O . LEU A 1 230 ? 1.077 -1.918 -18.041 1.00 94.94 230 LEU A O 1
ATOM 1931 N N . ASN A 1 231 ? -0.695 -0.545 -18.300 1.00 91.06 231 ASN A N 1
ATOM 1932 C CA . ASN A 1 231 ? -1.610 -1.464 -18.997 1.00 91.06 231 ASN A CA 1
ATOM 1933 C C . ASN A 1 231 ? -2.065 -2.657 -18.132 1.00 91.06 231 ASN A C 1
ATOM 1935 O O . ASN A 1 231 ? -2.251 -3.758 -18.642 1.00 91.06 231 ASN A O 1
ATOM 1939 N N . PHE A 1 232 ? -2.225 -2.455 -16.823 1.00 91.56 232 PHE A N 1
ATOM 1940 C CA . PHE A 1 232 ? -2.748 -3.476 -15.916 1.00 91.56 232 PHE A CA 1
ATOM 1941 C C . PHE A 1 232 ? -4.287 -3.436 -15.872 1.00 91.56 232 PHE A C 1
ATOM 1943 O O . PHE A 1 232 ? -4.880 -2.355 -15.772 1.00 91.56 232 PHE A O 1
ATOM 1950 N N . ASN A 1 233 ? -4.939 -4.604 -15.928 1.00 83.19 233 ASN A N 1
ATOM 1951 C CA . ASN A 1 233 ? -6.387 -4.708 -15.741 1.00 83.19 233 ASN A CA 1
ATOM 1952 C C . ASN A 1 233 ? -6.719 -4.836 -14.250 1.00 83.19 233 ASN A C 1
ATOM 1954 O O . ASN A 1 233 ? -6.443 -5.865 -13.640 1.00 83.19 233 ASN A O 1
ATOM 1958 N N . LEU A 1 234 ? -7.306 -3.789 -13.671 1.00 87.19 234 LEU A N 1
ATOM 1959 C CA . LEU A 1 234 ? -7.651 -3.775 -12.253 1.00 87.19 234 LEU A CA 1
ATOM 1960 C C . LEU A 1 234 ? -9.034 -4.369 -11.961 1.00 87.19 234 LEU A C 1
ATOM 1962 O O . LEU A 1 234 ? -9.269 -4.770 -10.833 1.00 87.19 234 LEU A O 1
ATOM 1966 N N . GLU A 1 235 ? -9.927 -4.436 -12.947 1.00 84.69 235 GLU A N 1
ATOM 1967 C CA . GLU A 1 235 ? -11.355 -4.729 -12.740 1.00 84.69 235 GLU A CA 1
ATOM 1968 C C . GLU A 1 235 ? -11.585 -6.106 -12.125 1.00 84.69 235 GLU A C 1
ATOM 1970 O O . GLU A 1 235 ? -12.031 -6.187 -10.982 1.00 84.69 235 GLU A O 1
ATOM 1975 N N . ASP A 1 236 ? -11.137 -7.161 -12.808 1.00 84.94 236 ASP A N 1
ATOM 1976 C CA . ASP A 1 236 ? -11.266 -8.541 -12.320 1.00 84.94 236 ASP A CA 1
ATOM 1977 C C . ASP A 1 236 ? -10.589 -8.729 -10.952 1.00 84.94 236 ASP A C 1
ATOM 1979 O O . ASP A 1 236 ? -11.010 -9.530 -10.118 1.00 84.94 236 ASP A O 1
ATOM 1983 N N . THR A 1 237 ? -9.521 -7.964 -10.706 1.00 87.69 237 THR A N 1
ATOM 1984 C CA . THR A 1 237 ? -8.795 -8.008 -9.436 1.00 87.69 237 THR A CA 1
ATOM 1985 C C . THR A 1 237 ? -9.597 -7.357 -8.309 1.00 87.69 237 THR A C 1
ATOM 1987 O O . THR A 1 237 ? -9.633 -7.896 -7.204 1.00 87.69 237 THR A O 1
ATOM 1990 N N . ILE A 1 238 ? -10.252 -6.218 -8.562 1.00 91.12 238 ILE A N 1
ATOM 1991 C CA . ILE A 1 238 ? -11.098 -5.557 -7.561 1.00 91.12 238 ILE A CA 1
ATOM 1992 C C . ILE A 1 238 ? -12.334 -6.395 -7.263 1.00 91.12 238 ILE A C 1
ATOM 1994 O O . ILE A 1 238 ? -12.660 -6.544 -6.089 1.00 91.12 238 ILE A O 1
ATOM 1998 N N . ASP A 1 239 ? -12.955 -7.013 -8.266 1.00 89.38 239 ASP A N 1
ATOM 1999 C CA . ASP A 1 239 ? -14.111 -7.889 -8.050 1.00 89.38 239 ASP A CA 1
ATOM 2000 C C . ASP A 1 239 ? -13.784 -9.064 -7.116 1.00 89.38 239 ASP A C 1
ATOM 2002 O O . ASP A 1 239 ? -14.631 -9.488 -6.330 1.00 89.38 239 ASP A O 1
ATOM 2006 N N . GLY A 1 240 ? -12.539 -9.553 -7.133 1.00 88.69 240 GLY A N 1
ATOM 2007 C CA . GLY A 1 240 ? -12.061 -10.571 -6.195 1.00 88.69 240 GLY A CA 1
ATOM 2008 C C . GLY A 1 240 ? -11.718 -10.053 -4.789 1.00 88.69 240 GLY A C 1
ATOM 2009 O O . GLY A 1 240 ? -11.785 -10.820 -3.829 1.00 88.69 240 GLY A O 1
ATOM 2010 N N . ILE A 1 241 ? -11.343 -8.777 -4.642 1.00 92.44 241 ILE A N 1
ATOM 2011 C CA . ILE A 1 241 ? -10.862 -8.192 -3.373 1.00 92.44 241 ILE A CA 1
ATOM 2012 C C . ILE A 1 241 ? -11.983 -7.460 -2.614 1.00 92.44 241 ILE A C 1
ATOM 2014 O O . ILE A 1 241 ? -12.102 -7.599 -1.396 1.00 92.44 241 ILE A O 1
ATOM 2018 N N . ASP A 1 242 ? -12.806 -6.678 -3.311 1.00 93.38 242 ASP A N 1
ATOM 2019 C CA . ASP A 1 242 ? -13.944 -5.924 -2.774 1.00 93.38 242 ASP A CA 1
ATOM 2020 C C . ASP A 1 242 ? -15.174 -6.092 -3.689 1.00 93.38 242 ASP A C 1
ATOM 2022 O O . ASP A 1 242 ? -15.569 -5.143 -4.363 1.00 93.38 242 ASP A O 1
ATOM 2026 N N . PRO A 1 243 ? -15.831 -7.271 -3.685 1.00 88.62 243 PRO A N 1
ATOM 2027 C CA . PRO A 1 243 ? -16.906 -7.600 -4.632 1.00 88.62 243 PRO A CA 1
ATOM 2028 C C . PRO A 1 243 ? -18.106 -6.642 -4.610 1.00 88.62 243 PRO A C 1
ATOM 2030 O O . PRO A 1 243 ? -18.889 -6.579 -5.551 1.00 88.62 243 PRO A O 1
ATOM 2033 N N . GLN A 1 244 ? -18.298 -5.930 -3.498 1.00 89.94 244 GLN A N 1
ATOM 2034 C CA . GLN A 1 244 ? -19.396 -4.980 -3.314 1.00 89.94 244 GLN A CA 1
ATOM 2035 C C . GLN A 1 244 ? -18.983 -3.532 -3.605 1.00 89.94 244 GLN A C 1
ATOM 2037 O O . GLN A 1 244 ? -19.817 -2.643 -3.453 1.00 89.94 244 GLN A O 1
ATOM 2042 N N . HIS A 1 245 ? -17.717 -3.285 -3.971 1.00 90.56 245 HIS A N 1
ATOM 2043 C CA . HIS A 1 245 ? -17.175 -1.956 -4.288 1.00 90.56 245 HIS A CA 1
ATOM 2044 C C . HIS A 1 245 ? -17.518 -0.919 -3.206 1.00 90.56 245 HIS A C 1
ATOM 2046 O O . HIS A 1 245 ? -18.000 0.182 -3.450 1.00 90.56 245 HIS A O 1
ATOM 2052 N N . THR A 1 246 ? -17.334 -1.315 -1.947 1.00 91.56 246 THR A N 1
ATOM 2053 C CA . THR A 1 246 ? -17.682 -0.482 -0.776 1.00 91.56 246 THR A CA 1
ATOM 2054 C C . THR A 1 246 ? -16.501 0.362 -0.300 1.00 91.56 246 THR A C 1
ATOM 2056 O O . THR A 1 246 ? -16.668 1.368 0.399 1.00 91.56 246 THR A O 1
ATOM 2059 N N . ILE A 1 247 ? -15.291 -0.061 -0.654 1.00 92.94 247 ILE A N 1
ATOM 2060 C CA . ILE A 1 247 ? -14.021 0.541 -0.266 1.00 92.94 247 ILE A CA 1
ATOM 2061 C C . ILE A 1 247 ? -13.312 1.063 -1.503 1.00 92.94 247 ILE A C 1
ATOM 2063 O O . ILE A 1 247 ? -12.888 2.224 -1.495 1.00 92.94 247 ILE A O 1
ATOM 2067 N N . VAL A 1 248 ? -13.221 0.233 -2.543 1.00 93.56 248 VAL A N 1
ATOM 2068 C CA . VAL A 1 248 ? -12.542 0.550 -3.797 1.00 93.56 248 VAL A CA 1
ATOM 2069 C C . VAL A 1 248 ? -13.549 1.018 -4.832 1.00 93.56 248 VAL A C 1
ATOM 2071 O O . VAL A 1 248 ? -14.365 0.236 -5.296 1.00 93.56 248 VAL A O 1
ATOM 2074 N N . ASN A 1 249 ? -13.451 2.294 -5.212 1.00 92.69 249 ASN A N 1
ATOM 2075 C CA . ASN A 1 249 ? -14.231 2.868 -6.303 1.00 92.69 249 ASN A CA 1
ATOM 2076 C C . ASN A 1 249 ? -13.267 3.311 -7.400 1.00 92.69 249 ASN A C 1
ATOM 2078 O O . ASN A 1 249 ? -12.455 4.210 -7.182 1.00 92.69 249 ASN A O 1
ATOM 2082 N N . LEU A 1 250 ? -13.336 2.659 -8.558 1.00 91.69 250 LEU A N 1
ATOM 2083 C CA . LEU A 1 250 ? -12.494 2.977 -9.708 1.00 91.69 250 LEU A CA 1
ATOM 2084 C C . LEU A 1 250 ? -13.105 4.116 -10.533 1.00 91.69 250 LEU A C 1
ATOM 2086 O O . LEU A 1 250 ? -14.324 4.221 -10.667 1.00 91.69 250 LEU A O 1
ATOM 2090 N N . ARG A 1 251 ? -12.251 4.985 -11.079 1.00 91.19 251 ARG A N 1
ATOM 2091 C CA . ARG A 1 251 ? -12.645 6.160 -11.866 1.00 91.19 251 ARG A CA 1
ATOM 2092 C C . ARG A 1 251 ? -12.721 5.879 -13.365 1.00 91.19 251 ARG A C 1
ATOM 2094 O O . ARG A 1 251 ? -13.472 6.560 -14.058 1.00 91.19 251 ARG A O 1
ATOM 2101 N N . TYR A 1 252 ? -11.920 4.944 -13.865 1.00 86.50 252 TYR A N 1
ATOM 2102 C CA . TYR A 1 252 ? -11.759 4.651 -15.288 1.00 86.50 252 TYR A CA 1
ATOM 2103 C C . TYR A 1 252 ? -12.329 3.264 -15.612 1.00 86.50 252 TYR A C 1
ATOM 2105 O O . TYR A 1 252 ? -11.575 2.348 -15.960 1.00 86.50 252 TYR A O 1
ATOM 2113 N N . LEU A 1 253 ? -13.647 3.112 -15.458 1.00 81.06 253 LEU A N 1
ATOM 2114 C CA . LEU A 1 253 ? -14.423 1.928 -15.847 1.00 81.06 253 LEU A CA 1
ATOM 2115 C C . LEU A 1 253 ? -15.140 2.177 -17.173 1.00 81.06 253 LEU A C 1
ATOM 2117 O O . LEU A 1 253 ? -15.817 3.215 -17.294 1.00 81.06 253 LEU A O 1
#

Sequence (253 aa):
MNLIDIVLPEIKSNLRINARNSEYQKIKDATSVLNIAYLKLASEEIKYFMQNNPSHNINSKFEYLMGTYNKLIREHQIMFLLLNVFETALRSKAAITISSQYSAVNSDDWWKDISMLDKNLVDPVNKAVQQLNKSNHNLSTVNTFHLFDTFTFGQLEHMYKNYWSTFQTLFTQKNYRTYTLPQISYDMFTHKMKNIRLARNDVAHHKPIDYTRRRRQDLIHDMELLLRHLNFNLEDTIDGIDPQHTIVNLRYL